Protein AF-A0A917D4S2-F1 (afdb_monomer_lite)

Secondary structure (DSSP, 8-state):
-HHHHHHHHHHHHHHHHHTS-------HHHHHHHHHHHHHHH----EEEEEEEEE-SS---EEEEEE-SS--S---EEEEEEEETTEE---TTSEEEEEEETTEEEEEESS---EEEEEEEEETTS-EEEEEEEEEEEEEEE-SSB--TT---B------EEETTEEEEEEEEE-SS--S---EEEE--HHHHTT-SEEEEEEEEE-SSEEEEEEEEE--HHHHHHHT-SEEEEEEEEEEEETTTEEEEEEEEEEEEGGGG-

Foldseek 3Di:
DVVVVVVVVVVVVVVVVVVPPPPPPCDPVNVVLVVLLVVQQPDAAQEEEEEEQEAEPVAGKDKDKFAGPDDDDDQQFPFKFFAAPRDTQDDRPQWPDQDDDPRITIIMGRHDGQKGQWMWTQGPVRDIGIGGRHIYGYDYDYAHFDEDPPLLPFDDDQPWDFAQQKTKGKGKDFDPADDDDWPKDKDWRPVVVVFWPDWDKDWPDDDGTMTMIMIITGGHLVVCVVSVHFKYKTWMWIWTDDPDRYIHIDIDIDMDGSVSND

pLDDT: mean 77.15, std 15.89, range [39.31, 96.0]

Structure (mmCIF, N/CA/C/O backbone):
data_AF-A0A917D4S2-F1
#
_entry.id   AF-A0A917D4S2-F1
#
loop_
_atom_site.group_PDB
_atom_site.id
_atom_site.type_symbol
_atom_site.label_atom_id
_atom_site.label_alt_id
_atom_site.label_comp_id
_atom_site.label_asym_id
_atom_site.label_entity_id
_atom_site.label_seq_id
_atom_site.pdbx_PDB_ins_code
_atom_site.Cartn_x
_atom_site.Cartn_y
_atom_site.Cartn_z
_atom_site.occupancy
_atom_site.B_iso_or_equiv
_atom_site.auth_seq_id
_atom_site.auth_comp_id
_atom_site.auth_asym_id
_atom_site.auth_atom_id
_atom_site.pdbx_PDB_model_num
ATOM 1 N N . MET A 1 1 ? -32.744 -5.963 75.130 1.00 51.66 1 MET A N 1
ATOM 2 C CA . MET A 1 1 ? -33.214 -5.804 73.731 1.00 51.66 1 MET A CA 1
ATOM 3 C C . MET A 1 1 ? -33.063 -4.384 73.169 1.00 51.66 1 MET A C 1
ATOM 5 O O . MET A 1 1 ? -32.670 -4.270 72.020 1.00 51.66 1 MET A O 1
ATOM 9 N N . LYS A 1 2 ? -33.259 -3.299 73.941 1.00 46.34 2 LYS A N 1
ATOM 10 C CA . LYS A 1 2 ? -33.106 -1.914 73.428 1.00 46.34 2 LYS A CA 1
ATOM 11 C C . LYS A 1 2 ? -31.691 -1.525 72.947 1.00 46.34 2 LYS A C 1
ATOM 13 O O . LYS A 1 2 ? -31.583 -0.755 72.007 1.00 46.34 2 LYS A O 1
ATOM 18 N N . ARG A 1 3 ? -30.619 -2.089 73.528 1.00 44.19 3 ARG A N 1
ATOM 19 C CA . ARG A 1 3 ? -29.222 -1.800 73.121 1.00 44.19 3 ARG A CA 1
ATOM 20 C C . ARG A 1 3 ? -28.774 -2.501 71.829 1.00 44.19 3 ARG A C 1
ATOM 22 O O . ARG A 1 3 ? -27.863 -2.015 71.170 1.00 44.19 3 ARG A O 1
ATOM 29 N N . LEU A 1 4 ? -29.419 -3.610 71.453 1.00 43.06 4 LEU A N 1
ATOM 30 C CA . LEU A 1 4 ? -29.103 -4.334 70.213 1.00 43.06 4 LEU A CA 1
ATOM 31 C C . LEU A 1 4 ? -29.709 -3.622 68.989 1.00 43.06 4 LEU A C 1
ATOM 33 O O . LEU A 1 4 ? -29.072 -3.537 67.943 1.00 43.06 4 LEU A O 1
ATOM 37 N N . LEU A 1 5 ? -30.902 -3.033 69.154 1.00 46.75 5 LEU A N 1
ATOM 38 C CA . LEU A 1 5 ? -31.584 -2.269 68.103 1.00 46.75 5 LEU A CA 1
ATOM 39 C C . LEU A 1 5 ? -30.823 -0.994 67.706 1.00 46.75 5 LEU A C 1
ATOM 41 O O . LEU A 1 5 ? -30.793 -0.624 66.536 1.00 46.75 5 LEU A O 1
ATOM 45 N N . THR A 1 6 ? -30.175 -0.331 68.667 1.00 50.31 6 THR A N 1
ATOM 46 C CA . THR A 1 6 ? -29.406 0.896 68.415 1.00 50.31 6 THR A CA 1
ATOM 47 C C . THR A 1 6 ? -28.105 0.646 67.651 1.00 50.31 6 THR A C 1
ATOM 49 O O . THR A 1 6 ? -27.697 1.498 66.870 1.00 50.31 6 THR A O 1
ATOM 52 N N . ILE A 1 7 ? -27.478 -0.525 67.814 1.00 53.28 7 ILE A N 1
ATOM 53 C CA . ILE A 1 7 ? -26.241 -0.876 67.095 1.00 53.28 7 ILE A CA 1
ATOM 54 C C . ILE A 1 7 ? -26.560 -1.285 65.648 1.00 53.28 7 ILE A C 1
ATOM 56 O O . ILE A 1 7 ? -25.859 -0.872 64.729 1.00 53.28 7 ILE A O 1
ATOM 60 N N . MET A 1 8 ? -27.665 -2.006 65.420 1.00 46.34 8 MET A N 1
ATOM 61 C CA . MET A 1 8 ? -28.104 -2.377 64.066 1.00 46.34 8 MET A CA 1
ATOM 62 C C . MET A 1 8 ? -28.518 -1.167 63.213 1.00 46.34 8 MET A C 1
ATOM 64 O O . MET A 1 8 ? -28.260 -1.151 62.012 1.00 46.34 8 MET A O 1
ATOM 68 N N . SER A 1 9 ? -29.111 -0.136 63.826 1.00 50.25 9 SER A N 1
ATOM 69 C CA . SER A 1 9 ? -29.496 1.093 63.117 1.00 50.25 9 SER A CA 1
ATOM 70 C C . SER A 1 9 ? -28.279 1.931 62.690 1.00 50.25 9 SER A C 1
ATOM 72 O O . SER A 1 9 ? -28.275 2.522 61.612 1.00 50.25 9 SER A O 1
ATOM 74 N N . LEU A 1 10 ? -27.197 1.922 63.481 1.00 47.72 10 LEU A N 1
ATOM 75 C CA . LEU A 1 10 ? -25.982 2.681 63.166 1.00 47.72 10 LEU A CA 1
ATOM 76 C C . LEU A 1 10 ? -25.180 2.061 62.007 1.00 47.72 10 LEU A C 1
ATOM 78 O O . LEU A 1 10 ? -24.627 2.787 61.185 1.00 47.72 10 LEU A O 1
ATOM 82 N N . VAL A 1 11 ? -25.152 0.727 61.902 1.00 53.53 11 VAL A N 1
ATOM 83 C CA . VAL A 1 11 ? -24.448 0.016 60.816 1.00 53.53 11 VAL A CA 1
ATOM 84 C C . VAL A 1 11 ? -25.156 0.206 59.467 1.00 53.53 11 VAL A C 1
ATOM 86 O O . VAL A 1 11 ? -24.492 0.317 58.438 1.00 53.53 11 VAL A O 1
ATOM 89 N N . LEU A 1 12 ? -26.487 0.342 59.455 1.00 47.91 12 LEU A N 1
ATOM 90 C CA . LEU A 1 12 ? -27.254 0.575 58.227 1.00 47.91 12 LEU A CA 1
ATOM 91 C C . LEU A 1 12 ? -27.007 1.978 57.633 1.00 47.91 12 LEU A C 1
ATOM 93 O O . LEU A 1 12 ? -26.972 2.135 56.415 1.00 47.91 12 LEU A O 1
ATOM 97 N N . ILE A 1 13 ? -26.761 2.987 58.477 1.00 51.81 13 ILE A N 1
ATOM 98 C CA . ILE A 1 13 ? -26.482 4.366 58.037 1.00 51.81 13 ILE A CA 1
ATOM 99 C C . ILE A 1 13 ? -25.077 4.482 57.419 1.00 51.81 13 ILE A C 1
ATOM 101 O O . ILE A 1 13 ? -24.892 5.208 56.442 1.00 51.81 13 ILE A O 1
ATOM 105 N N . VAL A 1 14 ? -24.099 3.712 57.912 1.00 51.19 14 VAL A N 1
ATOM 106 C CA . VAL A 1 14 ? -22.743 3.680 57.331 1.00 51.19 14 VAL A CA 1
ATOM 107 C C . VAL A 1 14 ? -22.738 2.998 55.954 1.00 51.19 14 VAL A C 1
ATOM 109 O O . VAL A 1 14 ? -22.037 3.455 55.054 1.00 51.19 14 VAL A O 1
ATOM 112 N N . PHE A 1 15 ? -23.575 1.980 55.726 1.00 46.75 15 PHE A N 1
ATOM 113 C CA . PHE A 1 15 ? -23.678 1.332 54.409 1.00 46.75 15 PHE A CA 1
ATOM 114 C C . PHE A 1 15 ? -24.366 2.198 53.341 1.00 46.75 15 PHE A C 1
ATOM 116 O O . PHE A 1 15 ? -23.991 2.136 52.168 1.00 46.75 15 PHE A O 1
ATOM 123 N N . ILE A 1 16 ? -25.317 3.056 53.725 1.00 49.84 16 ILE A N 1
ATOM 124 C CA . ILE A 1 16 ? -25.961 3.989 52.784 1.00 49.84 16 ILE A CA 1
ATOM 125 C C . ILE A 1 16 ? -24.999 5.134 52.412 1.00 49.84 16 ILE A C 1
ATOM 127 O O . ILE A 1 16 ? -24.986 5.567 51.262 1.00 49.84 16 ILE A O 1
ATOM 131 N N . ALA A 1 17 ? -24.124 5.563 53.330 1.00 45.03 17 ALA A N 1
ATOM 132 C CA . ALA A 1 17 ? -23.137 6.613 53.060 1.00 45.03 17 ALA A CA 1
ATOM 133 C C . ALA A 1 17 ? -21.980 6.165 52.139 1.00 45.03 17 ALA A C 1
ATOM 135 O O . ALA A 1 17 ? -21.452 6.983 51.391 1.00 45.03 17 ALA A O 1
ATOM 136 N N . VAL A 1 18 ? -21.614 4.877 52.136 1.00 46.78 18 VAL A N 1
ATOM 137 C CA . VAL A 1 18 ? -20.573 4.328 51.235 1.00 46.78 18 VAL A CA 1
ATOM 138 C C . VAL A 1 18 ? -21.150 3.902 49.873 1.00 46.78 18 VAL A C 1
ATOM 140 O O . VAL A 1 18 ? -20.417 3.773 48.896 1.00 46.78 18 VAL A O 1
ATOM 143 N N . SER A 1 19 ? -22.477 3.769 49.772 1.00 39.69 19 SER A N 1
ATOM 144 C CA . SER A 1 19 ? -23.183 3.475 48.515 1.00 39.69 19 SER A CA 1
ATOM 145 C C . SER A 1 19 ? -23.525 4.723 47.697 1.00 39.69 19 SER A C 1
ATOM 147 O O . SER A 1 19 ? -24.133 4.601 46.634 1.00 39.69 19 SER A O 1
ATOM 149 N N . CYS A 1 20 ? -23.081 5.915 48.119 1.00 39.31 20 CYS A N 1
ATOM 150 C CA . CYS A 1 20 ? -22.935 7.056 47.215 1.00 39.31 20 CYS A CA 1
ATOM 151 C C . CYS A 1 20 ? -21.705 6.795 46.333 1.00 39.31 20 CYS A C 1
ATOM 153 O O . CYS A 1 2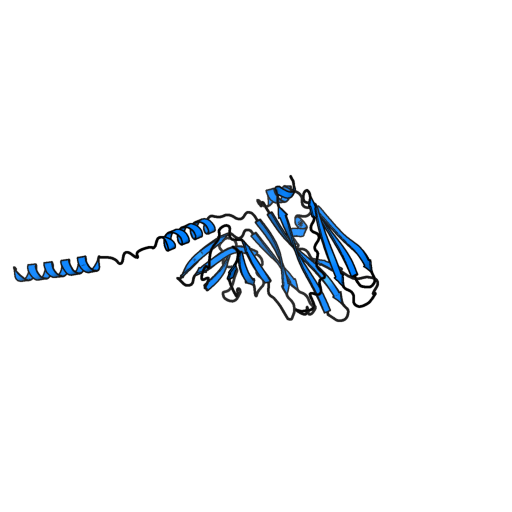0 ? -20.636 7.391 46.463 1.00 39.31 20 CYS A O 1
ATOM 155 N N . THR A 1 21 ? -21.875 5.779 45.491 1.00 47.22 21 THR A N 1
ATOM 156 C CA . THR A 1 21 ? -21.026 5.381 44.387 1.00 47.22 21 THR A CA 1
ATOM 157 C C . THR A 1 21 ? -20.483 6.617 43.708 1.00 47.22 21 THR A C 1
ATOM 159 O O . THR A 1 21 ? -21.249 7.501 43.327 1.00 47.22 21 THR A O 1
ATOM 162 N N . SER A 1 22 ? -19.165 6.643 43.543 1.00 42.03 22 SER A N 1
ATOM 163 C CA . SER A 1 22 ? -18.441 7.571 42.691 1.00 42.03 22 SER A CA 1
ATOM 164 C C . SER A 1 22 ? -19.062 7.574 41.295 1.00 42.03 22 SER A C 1
ATOM 166 O O . SER A 1 22 ? -18.660 6.827 40.404 1.00 42.03 22 SER A O 1
ATOM 168 N N . GLN A 1 23 ? -20.075 8.411 41.105 1.00 42.38 23 GLN A N 1
ATOM 169 C CA . GLN A 1 23 ? -20.622 8.729 39.808 1.00 42.38 23 GLN A CA 1
ATOM 170 C C . GLN A 1 23 ? -19.527 9.559 39.148 1.00 42.38 23 GLN A C 1
ATOM 172 O O . GLN A 1 23 ? -19.391 10.755 39.397 1.00 42.38 23 GLN A O 1
ATOM 177 N N . LYS A 1 24 ? -18.636 8.882 38.411 1.00 46.84 24 LYS A N 1
ATOM 178 C CA . LYS A 1 24 ? -17.658 9.534 37.540 1.00 46.84 24 LYS A CA 1
ATOM 179 C C . LYS A 1 24 ? -18.457 10.545 36.724 1.00 46.84 24 LYS A C 1
ATOM 181 O O . LYS A 1 24 ? -19.281 10.141 35.908 1.00 46.84 24 LYS A O 1
ATOM 186 N N . ASN A 1 25 ? -18.260 11.834 36.986 1.00 43.53 25 ASN A N 1
ATOM 187 C CA . ASN A 1 25 ? -18.810 12.899 36.162 1.00 43.53 25 ASN A CA 1
ATOM 188 C C . ASN A 1 25 ? -18.163 12.753 34.786 1.00 43.53 25 ASN A C 1
ATOM 190 O O . ASN A 1 25 ? -17.060 13.241 34.562 1.00 43.53 25 ASN A O 1
ATOM 194 N N . ILE A 1 26 ? -18.816 12.001 33.899 1.00 54.31 26 ILE A N 1
ATOM 195 C CA . ILE A 1 26 ? -18.414 11.885 32.504 1.00 54.31 26 ILE A CA 1
ATOM 196 C C . ILE A 1 26 ? -18.596 13.283 31.930 1.00 54.31 26 ILE A C 1
ATOM 198 O O . ILE A 1 26 ? -19.719 13.786 31.837 1.00 54.31 26 ILE A O 1
ATOM 202 N N . THR A 1 27 ? -17.492 13.950 31.619 1.00 61.81 27 THR A N 1
ATOM 203 C CA . THR A 1 27 ? -17.567 15.306 31.095 1.00 61.81 27 THR A CA 1
ATOM 204 C C . THR A 1 27 ? -18.130 15.267 29.675 1.00 61.81 27 THR A C 1
ATOM 206 O O . THR A 1 27 ? -18.005 14.276 28.954 1.00 61.81 27 THR A O 1
ATOM 209 N N . LYS A 1 28 ? -18.739 16.368 29.223 1.00 65.12 28 LYS A N 1
ATOM 210 C CA . LYS A 1 28 ? -19.243 16.499 27.843 1.00 65.12 28 LYS A CA 1
ATOM 211 C C . LYS A 1 28 ? -18.153 16.210 26.793 1.00 65.12 28 LYS A C 1
ATOM 213 O O . LYS A 1 28 ? -18.466 15.741 25.705 1.00 65.12 28 LYS A O 1
ATOM 218 N N . LYS A 1 29 ? -16.882 16.462 27.128 1.00 61.03 29 LYS A N 1
ATOM 219 C CA . LYS A 1 29 ? -15.719 16.146 26.288 1.00 61.03 29 LYS A CA 1
ATOM 220 C C . LYS A 1 29 ? -15.522 14.632 26.141 1.00 61.03 29 LYS A C 1
ATOM 222 O O . LYS A 1 29 ? -15.412 14.161 25.013 1.00 61.03 29 LYS A O 1
ATOM 227 N N . ASP A 1 30 ? -15.590 13.887 27.244 1.00 62.72 30 ASP A N 1
ATOM 228 C CA . ASP A 1 30 ? -15.454 12.423 27.243 1.00 62.72 30 ASP A CA 1
ATOM 229 C C . ASP A 1 30 ? -16.569 11.749 26.419 1.00 62.72 30 ASP A C 1
ATOM 231 O O . ASP A 1 30 ? -16.320 10.799 25.681 1.00 62.72 30 ASP A O 1
ATOM 235 N N . GLN A 1 31 ? -17.799 12.279 26.476 1.00 65.31 31 GLN A N 1
ATOM 236 C CA . GLN A 1 31 ? -18.930 11.768 25.684 1.00 65.31 31 GLN A CA 1
ATOM 237 C C . GLN A 1 31 ? -18.750 11.974 24.171 1.00 65.31 31 GLN A C 1
ATOM 239 O O . GLN A 1 31 ? -19.136 11.114 23.372 1.00 65.31 31 GLN A O 1
ATOM 244 N N . VAL A 1 32 ? -18.187 13.115 23.762 1.00 67.81 32 VAL A N 1
ATOM 245 C CA . VAL A 1 32 ? -17.918 13.419 22.347 1.00 67.81 32 VAL A CA 1
ATOM 246 C C . VAL A 1 32 ? -16.804 12.522 21.812 1.00 67.81 32 VAL A C 1
ATOM 248 O O . VAL A 1 32 ? -16.953 11.962 20.727 1.00 67.81 32 VAL A O 1
ATOM 251 N N . GLU A 1 33 ? -15.735 12.330 22.585 1.00 72.69 33 GLU A N 1
ATOM 252 C CA . GLU A 1 33 ? -14.625 11.442 22.232 1.00 72.69 33 GLU A CA 1
ATOM 253 C C . GLU A 1 33 ? -15.100 9.991 22.072 1.00 72.69 33 GLU A C 1
ATOM 255 O O . GLU A 1 33 ? -14.903 9.396 21.012 1.00 72.69 33 GLU A O 1
ATOM 260 N N . ASP A 1 34 ? -15.852 9.458 23.041 1.00 76.69 34 ASP A N 1
ATOM 261 C CA . ASP A 1 34 ? -16.416 8.103 22.958 1.00 76.69 34 ASP A CA 1
ATOM 262 C C . ASP A 1 34 ? -17.365 7.936 21.753 1.00 76.69 34 ASP A C 1
ATOM 264 O O . ASP A 1 34 ? -17.432 6.866 21.144 1.00 76.69 34 ASP A O 1
ATOM 268 N N . THR A 1 35 ? -18.088 8.992 21.364 1.00 81.31 35 THR A N 1
ATOM 269 C CA . THR A 1 35 ? -18.952 8.969 20.173 1.00 81.31 35 THR A CA 1
ATOM 270 C C . THR A 1 35 ? -18.137 8.916 18.880 1.00 81.31 35 THR A C 1
ATOM 272 O O . THR A 1 35 ? -18.494 8.174 17.965 1.00 81.31 35 THR A O 1
ATOM 275 N N . ILE A 1 36 ? -17.041 9.674 18.786 1.00 80.38 36 ILE A N 1
ATOM 276 C CA . ILE A 1 36 ? -16.147 9.658 17.619 1.00 80.38 36 ILE A C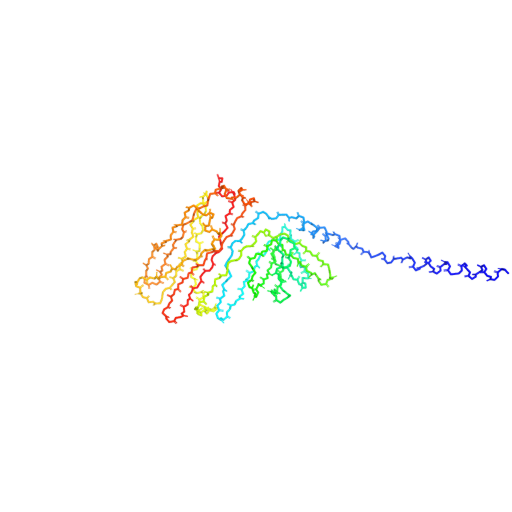A 1
ATOM 277 C C . ILE A 1 36 ? -15.463 8.295 17.495 1.00 80.38 36 ILE A C 1
ATOM 279 O O . ILE A 1 36 ? -15.463 7.719 16.409 1.00 80.38 36 ILE A O 1
ATOM 283 N N . LEU A 1 37 ? -14.963 7.731 18.597 1.00 81.88 37 LEU A N 1
ATOM 284 C CA . LEU A 1 37 ? -14.329 6.410 18.596 1.00 81.88 37 LEU A CA 1
ATOM 285 C C . LEU A 1 37 ? -15.292 5.313 18.121 1.00 81.88 37 LEU A C 1
ATOM 287 O O . LEU A 1 37 ? -14.922 4.495 17.281 1.00 81.88 37 LEU A O 1
ATOM 291 N N . LYS A 1 38 ? -16.556 5.342 18.562 1.00 83.62 38 LYS A N 1
ATOM 292 C CA . LYS A 1 38 ? -17.598 4.425 18.061 1.00 83.62 38 LYS A CA 1
ATOM 293 C C . LYS A 1 38 ? -17.876 4.600 16.566 1.00 83.62 38 LYS A C 1
ATOM 295 O O . LYS A 1 38 ? -18.104 3.619 15.857 1.00 83.62 38 LYS A O 1
ATOM 300 N N . LYS A 1 39 ? -17.859 5.838 16.063 1.00 85.31 39 LYS A N 1
ATOM 301 C CA . LYS A 1 39 ? -18.017 6.107 14.625 1.00 85.31 39 LYS A CA 1
ATOM 302 C C . LYS A 1 39 ? -16.842 5.565 13.811 1.00 85.31 39 LYS A C 1
ATOM 304 O O . LYS A 1 39 ? -17.066 4.994 12.755 1.00 85.31 39 LYS A O 1
ATOM 309 N N . ILE A 1 40 ? -15.614 5.689 14.312 1.00 84.31 40 ILE A N 1
ATOM 310 C CA . ILE A 1 40 ? -14.427 5.108 13.666 1.00 84.31 40 ILE A CA 1
ATOM 311 C C . ILE A 1 40 ? -14.533 3.580 13.624 1.00 84.31 40 ILE A C 1
ATOM 313 O O . ILE A 1 40 ? -14.331 2.989 12.570 1.00 84.31 40 ILE A O 1
ATOM 317 N N . GLN A 1 41 ? -14.914 2.949 14.738 1.00 85.06 41 GLN A N 1
ATOM 318 C CA . GLN A 1 41 ? -15.063 1.490 14.835 1.00 85.06 41 GLN A CA 1
ATOM 319 C C . GLN A 1 41 ? -16.132 0.917 13.894 1.00 85.06 41 GLN A C 1
ATOM 321 O O . GLN A 1 41 ? -15.994 -0.201 13.403 1.00 85.06 41 GLN A O 1
ATOM 326 N N . SER A 1 42 ? -17.209 1.670 13.656 1.00 84.62 42 SER A N 1
ATOM 327 C CA . SER A 1 42 ? -18.306 1.264 12.766 1.00 84.62 42 SER A CA 1
ATOM 328 C C . SER A 1 42 ? -18.069 1.621 11.299 1.00 84.62 42 SER A C 1
ATOM 330 O O . SER A 1 42 ? -18.787 1.128 10.428 1.00 84.62 42 SER A O 1
ATOM 332 N N . TYR A 1 43 ? -17.070 2.454 11.001 1.00 86.38 43 TYR A N 1
ATOM 333 C CA . TYR A 1 43 ? -16.741 2.800 9.629 1.00 86.38 43 TYR A CA 1
ATOM 334 C C . TYR A 1 43 ? -16.099 1.606 8.922 1.00 86.38 43 TYR A C 1
ATOM 336 O O . TYR A 1 43 ? -15.178 0.972 9.439 1.00 86.38 43 TYR A O 1
ATOM 344 N N . THR A 1 44 ? -16.604 1.299 7.730 1.00 83.25 44 THR A N 1
ATOM 345 C CA . THR A 1 44 ? -16.085 0.225 6.883 1.00 83.25 44 THR A CA 1
ATOM 346 C C . THR A 1 44 ? -15.368 0.846 5.694 1.00 83.25 44 THR A C 1
ATOM 348 O O . THR A 1 44 ? -15.959 1.628 4.950 1.00 83.25 44 THR A O 1
ATOM 351 N N . LEU A 1 45 ? -14.093 0.497 5.533 1.00 86.12 45 LEU A N 1
ATOM 352 C CA . LEU A 1 45 ? -13.272 0.882 4.391 1.00 86.12 45 LEU A CA 1
ATOM 353 C C . LEU A 1 45 ? -13.272 -0.245 3.362 1.00 86.12 45 LEU A C 1
ATOM 355 O O . LEU A 1 45 ? -12.747 -1.326 3.614 1.00 86.12 45 LEU A O 1
ATOM 359 N N . ASN A 1 46 ? -13.847 0.037 2.195 1.00 91.25 46 ASN A N 1
ATOM 360 C CA . ASN A 1 46 ? -13.877 -0.876 1.054 1.00 91.25 46 ASN A CA 1
ATOM 361 C C . ASN A 1 46 ? -12.713 -0.546 0.117 1.00 91.25 46 ASN A C 1
ATOM 363 O O . ASN A 1 46 ? -12.916 -0.057 -0.995 1.00 91.25 46 ASN A O 1
ATOM 367 N N . GLU A 1 47 ? -11.494 -0.752 0.603 1.00 93.06 47 GLU A N 1
ATOM 368 C CA . GLU A 1 47 ? -10.255 -0.418 -0.101 1.00 93.06 47 GLU A CA 1
ATOM 369 C C . GLU A 1 47 ? -9.313 -1.623 -0.093 1.00 93.06 47 GLU A C 1
ATOM 371 O O . GLU A 1 47 ? -9.346 -2.436 0.837 1.00 93.06 47 GLU A O 1
ATOM 376 N N . SER A 1 48 ? -8.458 -1.749 -1.108 1.00 94.81 48 SER A N 1
ATOM 377 C CA . SER A 1 48 ? -7.338 -2.698 -1.076 1.00 94.81 48 SER A CA 1
ATOM 378 C C . SER A 1 48 ? -6.019 -2.023 -1.422 1.00 94.81 48 SER A C 1
ATOM 380 O O . SER A 1 48 ? -5.930 -1.257 -2.378 1.00 94.81 48 SER A O 1
ATOM 382 N N . ASN A 1 49 ? -4.991 -2.335 -0.642 1.00 95.06 49 ASN A N 1
ATOM 383 C CA . ASN A 1 49 ? -3.667 -1.741 -0.705 1.00 95.06 49 ASN A CA 1
ATOM 384 C C . ASN A 1 49 ? -2.632 -2.842 -0.960 1.00 95.06 49 ASN A C 1
ATOM 386 O O . ASN A 1 49 ? -2.389 -3.664 -0.081 1.00 95.06 49 ASN A O 1
ATOM 390 N N . TYR A 1 50 ? -2.020 -2.843 -2.142 1.00 95.38 50 TYR A N 1
ATOM 391 C CA . TYR A 1 50 ? -0.986 -3.794 -2.555 1.00 95.38 50 TYR A CA 1
ATOM 392 C C . TYR A 1 50 ? 0.386 -3.134 -2.436 1.00 95.38 50 TYR A C 1
ATOM 394 O O . TYR A 1 50 ? 0.771 -2.321 -3.277 1.00 95.38 50 TYR A O 1
ATOM 402 N N . LEU A 1 51 ? 1.115 -3.435 -1.369 1.00 93.75 51 LEU A N 1
ATOM 403 C CA . LEU A 1 51 ? 2.352 -2.740 -1.018 1.00 93.75 51 LEU A CA 1
ATOM 404 C C . LEU A 1 51 ? 3.568 -3.659 -1.140 1.00 93.75 51 LEU A C 1
ATOM 406 O O . LEU A 1 51 ? 3.467 -4.881 -1.049 1.00 93.75 51 LEU A O 1
ATOM 410 N N . LEU A 1 52 ? 4.741 -3.053 -1.280 1.00 91.50 52 LEU A N 1
ATOM 411 C CA . LEU A 1 52 ? 6.027 -3.734 -1.275 1.00 91.50 52 LEU A CA 1
ATOM 412 C C . LEU A 1 52 ? 6.738 -3.477 0.059 1.00 91.50 52 LEU A C 1
ATOM 414 O O . LEU A 1 52 ? 6.924 -2.328 0.482 1.00 91.50 52 LEU A O 1
ATOM 418 N N . PHE A 1 53 ? 7.145 -4.559 0.722 1.00 90.94 53 PHE A N 1
ATOM 419 C CA . PHE A 1 53 ? 8.038 -4.540 1.876 1.00 90.94 53 PHE A CA 1
ATOM 420 C C . PHE A 1 53 ? 9.455 -4.841 1.387 1.00 90.94 53 PHE A C 1
ATOM 422 O O . PHE A 1 53 ? 9.799 -5.996 1.132 1.00 90.94 53 PHE A O 1
ATOM 429 N N . VAL A 1 54 ? 10.259 -3.792 1.211 1.00 86.56 54 VAL A N 1
ATOM 430 C CA . VAL A 1 54 ? 11.643 -3.921 0.746 1.00 86.56 54 VAL A CA 1
ATOM 431 C C . VAL A 1 54 ? 12.541 -4.244 1.931 1.00 86.56 54 VAL A C 1
ATOM 433 O O . VAL A 1 54 ? 12.684 -3.444 2.854 1.00 86.56 54 VAL A O 1
ATOM 436 N N . GLU A 1 55 ? 13.146 -5.422 1.889 1.00 84.56 55 GLU A N 1
ATOM 437 C CA . GLU A 1 55 ? 14.152 -5.871 2.839 1.00 84.56 55 GLU A CA 1
ATOM 438 C C . GLU A 1 55 ? 15.529 -5.786 2.181 1.00 84.56 55 GLU A C 1
ATOM 440 O O . GLU A 1 55 ? 15.738 -6.279 1.075 1.00 84.56 55 GLU A O 1
ATOM 445 N N . SER A 1 56 ? 16.466 -5.129 2.855 1.00 76.50 56 SER A N 1
ATOM 446 C CA . SER A 1 56 ? 17.853 -4.966 2.421 1.00 76.50 56 SER A CA 1
ATOM 447 C C . SER A 1 56 ? 18.799 -5.263 3.586 1.00 76.50 56 SER A C 1
ATOM 449 O O . SER A 1 56 ? 18.361 -5.222 4.740 1.00 76.50 56 SER A O 1
ATOM 451 N N . PRO A 1 57 ? 20.102 -5.489 3.337 1.00 70.06 57 PRO A N 1
ATOM 452 C CA . PRO A 1 57 ? 21.058 -5.801 4.401 1.00 70.06 57 PRO A CA 1
ATOM 453 C C . PRO A 1 57 ? 21.135 -4.747 5.516 1.00 70.06 57 PRO A C 1
ATOM 455 O O . PRO A 1 57 ? 21.544 -5.059 6.632 1.00 70.06 57 PRO A O 1
ATOM 458 N N . THR A 1 58 ? 20.765 -3.496 5.226 1.00 65.06 58 THR A N 1
ATOM 459 C CA . THR A 1 58 ? 20.873 -2.364 6.157 1.00 65.06 58 THR A CA 1
ATOM 460 C C . THR A 1 58 ? 19.529 -1.817 6.633 1.00 65.06 58 THR A C 1
ATOM 462 O O . THR A 1 58 ? 19.497 -1.102 7.633 1.00 65.06 58 THR A O 1
ATOM 465 N N . THR A 1 59 ? 18.420 -2.125 5.953 1.00 68.25 59 THR A N 1
ATOM 466 C CA . THR A 1 59 ? 17.083 -1.624 6.309 1.00 68.25 59 THR A CA 1
ATOM 467 C C . THR A 1 59 ? 15.988 -2.634 5.967 1.00 68.25 59 THR A C 1
ATOM 469 O O . THR A 1 59 ? 15.949 -3.170 4.862 1.00 68.25 59 THR A O 1
ATOM 472 N N . ALA A 1 60 ? 15.077 -2.860 6.916 1.00 77.50 60 ALA A N 1
ATOM 473 C CA . ALA A 1 60 ? 13.907 -3.725 6.770 1.00 77.50 60 ALA A CA 1
ATOM 474 C C . ALA A 1 60 ? 12.718 -3.098 7.511 1.00 77.50 60 ALA A C 1
ATOM 476 O O . ALA A 1 60 ? 12.268 -3.593 8.542 1.00 77.50 60 ALA A O 1
ATOM 477 N N . ASN A 1 61 ? 12.264 -1.937 7.041 1.00 84.31 61 ASN A N 1
ATOM 478 C CA . ASN A 1 61 ? 11.114 -1.269 7.632 1.00 84.31 61 ASN A CA 1
ATOM 479 C C . ASN A 1 61 ? 10.151 -0.738 6.570 1.00 84.31 61 ASN A C 1
ATOM 481 O O . ASN A 1 61 ? 10.533 -0.449 5.436 1.00 84.31 61 ASN A O 1
ATOM 485 N N . LYS A 1 62 ? 8.878 -0.614 6.948 1.00 86.81 62 LYS A N 1
ATOM 486 C CA . LYS A 1 62 ? 7.822 -0.096 6.083 1.00 86.81 62 LYS A CA 1
ATOM 487 C C . LYS A 1 62 ? 6.958 0.900 6.833 1.00 86.81 62 LYS A C 1
ATOM 489 O O . LYS A 1 62 ? 6.274 0.548 7.789 1.00 86.81 62 LYS A O 1
ATOM 494 N N . LYS A 1 63 ? 6.938 2.145 6.365 1.00 88.50 63 LYS A N 1
ATOM 495 C CA . LYS A 1 63 ? 5.988 3.149 6.852 1.00 88.50 63 LYS A CA 1
ATOM 496 C C . LYS A 1 63 ? 4.598 2.846 6.297 1.00 88.50 63 LYS A C 1
ATOM 498 O O . LYS A 1 63 ? 4.441 2.671 5.091 1.00 88.50 63 LYS A O 1
ATOM 503 N N . ILE A 1 64 ? 3.607 2.827 7.176 1.00 89.88 64 ILE A N 1
ATOM 504 C CA . ILE A 1 64 ? 2.190 2.684 6.858 1.00 89.88 64 ILE A CA 1
ATOM 505 C C . ILE A 1 64 ? 1.472 3.958 7.289 1.00 89.88 64 ILE A C 1
ATOM 507 O O . ILE A 1 64 ? 1.766 4.544 8.332 1.00 89.88 64 ILE A O 1
ATOM 511 N N . THR A 1 65 ? 0.531 4.395 6.457 1.00 89.12 65 THR A N 1
ATOM 512 C CA . THR A 1 65 ? -0.371 5.510 6.748 1.00 89.12 65 THR A CA 1
ATOM 513 C C . THR A 1 65 ? -1.801 5.004 6.642 1.00 89.12 65 THR A C 1
ATOM 515 O O . THR A 1 65 ? -2.190 4.502 5.589 1.00 89.12 65 THR A O 1
ATOM 518 N N . LEU A 1 66 ? -2.571 5.141 7.719 1.00 88.06 66 LEU A N 1
ATOM 519 C CA . LEU A 1 66 ? -4.001 4.848 7.750 1.00 88.06 66 LEU A CA 1
ATOM 520 C C . LEU A 1 66 ? -4.782 6.156 7.784 1.00 88.06 66 LEU A C 1
ATOM 522 O O . LEU A 1 66 ? -4.510 7.020 8.618 1.00 88.06 66 LEU A O 1
ATOM 526 N N . PHE A 1 67 ? -5.774 6.291 6.913 1.00 82.25 67 PHE A N 1
ATOM 527 C CA . PHE A 1 67 ? -6.676 7.438 6.918 1.00 82.25 67 PHE A CA 1
ATOM 528 C C . PHE A 1 67 ? -7.828 7.183 7.885 1.00 82.25 67 PHE A C 1
ATOM 530 O O . PHE A 1 67 ? -8.513 6.165 7.808 1.00 82.25 67 PHE A O 1
ATOM 537 N N . LEU A 1 68 ? -8.048 8.118 8.804 1.00 82.19 68 LEU A N 1
ATOM 538 C CA . LEU A 1 68 ? -9.168 8.078 9.730 1.00 82.19 68 LEU A CA 1
ATOM 539 C C . LEU A 1 68 ? -10.357 8.836 9.118 1.00 82.19 68 LEU A C 1
ATOM 541 O O . LEU A 1 68 ? -10.187 9.961 8.644 1.00 82.19 68 LEU A O 1
ATOM 545 N N . PRO A 1 69 ? -11.577 8.270 9.157 1.00 76.62 69 PRO A N 1
ATOM 546 C CA . PRO A 1 69 ? -12.764 8.874 8.537 1.00 76.62 69 PRO A CA 1
ATOM 547 C C . PRO A 1 69 ? -13.255 10.143 9.245 1.00 76.62 69 PRO A C 1
ATOM 549 O O . PRO A 1 69 ? -14.065 10.894 8.705 1.00 76.62 69 PRO A O 1
ATOM 552 N N . TYR A 1 70 ? -12.784 10.381 10.468 1.00 77.56 70 TYR A N 1
ATOM 553 C CA . TYR A 1 70 ? -13.149 11.525 11.286 1.00 77.56 70 TYR A CA 1
ATOM 554 C C . TYR A 1 70 ? -11.898 12.150 11.876 1.00 77.56 70 TYR A C 1
ATOM 556 O O . TYR A 1 70 ? -10.908 11.462 12.131 1.00 77.56 70 TYR A O 1
ATOM 564 N N . SER A 1 71 ? -11.967 13.458 12.119 1.00 72.56 71 SER A N 1
ATOM 565 C CA . SER A 1 71 ? -10.862 14.145 12.762 1.00 72.56 71 SER A CA 1
ATOM 566 C C . SER A 1 71 ? -10.742 13.731 14.213 1.00 72.56 71 SER A C 1
ATOM 568 O O . SER A 1 71 ? -11.709 13.791 14.976 1.00 72.56 71 SER A O 1
ATOM 570 N N . VAL A 1 72 ? -9.542 13.291 14.571 1.00 71.94 72 VAL A N 1
ATOM 571 C CA . VAL A 1 72 ? -9.203 12.910 15.929 1.00 71.94 72 VAL A CA 1
ATOM 572 C C . VAL A 1 72 ? -7.992 13.713 16.338 1.00 71.94 72 VAL A C 1
ATOM 574 O O . VAL A 1 72 ? -6.892 13.514 15.829 1.00 71.94 72 VAL A O 1
ATOM 577 N N . ASN A 1 73 ? -8.210 14.632 17.270 1.00 64.12 73 ASN A N 1
ATOM 578 C CA . ASN A 1 73 ? -7.125 15.380 17.871 1.00 64.12 73 ASN A CA 1
ATOM 579 C C . ASN A 1 73 ? -6.512 14.511 18.966 1.00 64.12 73 ASN A C 1
ATOM 581 O O . ASN A 1 73 ? -7.120 14.345 20.018 1.00 64.12 73 ASN A O 1
ATOM 585 N N . ASN A 1 74 ? -5.319 13.983 18.690 1.00 66.50 74 ASN A N 1
ATOM 586 C CA . ASN A 1 74 ? -4.439 13.319 19.648 1.00 66.50 74 ASN A CA 1
ATOM 587 C C . ASN A 1 74 ? -5.093 12.149 20.419 1.00 66.50 74 ASN A C 1
ATOM 589 O O . ASN A 1 74 ? -5.555 12.310 21.547 1.00 66.50 74 ASN A O 1
ATOM 593 N N . MET A 1 75 ? -5.092 10.945 19.835 1.00 73.69 75 MET A N 1
ATOM 594 C CA . MET A 1 75 ? -5.233 9.724 20.637 1.00 73.69 75 MET A CA 1
ATOM 595 C C . MET A 1 75 ? -3.872 9.431 21.261 1.00 73.69 75 MET A C 1
ATOM 597 O O . MET A 1 75 ? -2.904 9.217 20.535 1.00 73.69 75 MET A O 1
ATOM 601 N N . ASN A 1 76 ? -3.794 9.403 22.590 1.00 80.06 76 ASN A N 1
ATOM 602 C CA . ASN A 1 76 ? -2.596 8.962 23.303 1.00 80.06 76 ASN A CA 1
ATOM 603 C C . ASN A 1 76 ? -2.440 7.439 23.132 1.00 80.06 76 ASN A C 1
ATOM 605 O O . ASN A 1 76 ? -2.859 6.658 23.990 1.00 80.06 76 ASN A O 1
ATOM 609 N N . ILE A 1 77 ? -1.958 7.022 21.960 1.00 83.06 77 ILE A N 1
ATOM 610 C CA . ILE A 1 77 ? -1.807 5.620 21.571 1.00 83.06 77 ILE A CA 1
ATOM 611 C C . ILE A 1 77 ? -0.543 5.080 22.228 1.00 83.06 77 ILE A C 1
ATOM 613 O O . ILE A 1 77 ? 0.563 5.528 21.936 1.00 83.06 77 ILE A O 1
ATOM 617 N N . LYS A 1 78 ? -0.722 4.074 23.076 1.00 83.81 78 LYS A N 1
ATOM 618 C CA . LYS A 1 78 ? 0.364 3.348 23.726 1.00 83.81 78 LYS A CA 1
ATOM 619 C C . LYS A 1 78 ? 0.921 2.245 22.833 1.00 83.81 78 LYS A C 1
ATOM 621 O O . LYS A 1 78 ? 2.126 2.028 22.786 1.00 83.81 78 LYS A O 1
ATOM 626 N N . GLU A 1 79 ? 0.030 1.521 22.164 1.00 86.88 79 GLU A N 1
ATOM 627 C CA . GLU A 1 79 ? 0.358 0.333 21.379 1.00 86.88 79 GLU A CA 1
ATOM 628 C C . GLU A 1 79 ? -0.614 0.195 20.207 1.00 86.88 79 GLU A C 1
ATOM 630 O O . GLU A 1 79 ? -1.771 0.617 20.283 1.00 86.88 79 GLU A O 1
ATOM 635 N N . ILE A 1 80 ? -0.141 -0.419 19.129 1.00 88.81 80 ILE A N 1
ATOM 636 C CA . ILE A 1 80 ? -0.943 -0.807 17.975 1.00 88.81 80 ILE A CA 1
ATOM 637 C C . ILE A 1 80 ? -0.656 -2.271 17.657 1.00 88.81 80 ILE A C 1
ATOM 639 O O . ILE A 1 80 ? 0.497 -2.688 17.566 1.00 88.81 80 ILE A O 1
ATOM 643 N N . SER A 1 81 ? -1.721 -3.041 17.471 1.00 91.56 81 SER A N 1
ATOM 644 C CA . SER A 1 81 ? -1.670 -4.410 16.972 1.00 91.56 81 SER A CA 1
ATOM 645 C C . SER A 1 81 ? -2.427 -4.485 15.653 1.00 91.56 81 SER A C 1
ATOM 647 O O . SER A 1 81 ? -3.520 -3.932 15.536 1.00 91.56 81 SER A O 1
ATOM 649 N N . LEU A 1 82 ? -1.866 -5.157 14.654 1.00 94.12 82 LEU A N 1
ATOM 650 C CA . LEU A 1 82 ? -2.556 -5.401 13.391 1.00 94.12 82 LEU A CA 1
ATOM 651 C C . LEU A 1 82 ? -3.223 -6.764 13.426 1.00 94.12 82 LEU A C 1
ATOM 653 O O . LEU A 1 82 ? -2.728 -7.706 14.051 1.00 94.12 82 LEU A O 1
ATOM 657 N N . ILE A 1 83 ? -4.371 -6.832 12.765 1.00 94.88 83 ILE A N 1
ATOM 658 C CA . ILE A 1 83 ? -5.268 -7.976 12.797 1.00 94.88 83 ILE A CA 1
ATOM 659 C C . ILE A 1 83 ? -5.665 -8.333 11.360 1.00 94.88 83 ILE A C 1
ATOM 661 O O . ILE A 1 83 ? -6.028 -7.447 10.581 1.00 94.88 83 ILE A O 1
ATOM 665 N N . GLN A 1 84 ? -5.643 -9.625 11.034 1.00 95.94 84 GLN A N 1
ATOM 666 C CA . GLN A 1 84 ? -6.240 -10.199 9.826 1.00 95.94 84 GLN A CA 1
ATOM 667 C C . GLN A 1 84 ? -7.381 -11.117 10.263 1.00 95.94 84 GLN A C 1
ATOM 669 O O . GLN A 1 84 ? -7.158 -12.034 11.041 1.00 95.94 84 GLN A O 1
ATOM 674 N N . ASP A 1 85 ? -8.610 -10.858 9.817 1.00 92.44 85 ASP A N 1
ATOM 675 C CA . ASP A 1 85 ? -9.770 -11.743 10.050 1.00 92.44 85 ASP A CA 1
ATOM 676 C C . ASP A 1 85 ? -9.998 -12.146 11.521 1.00 92.44 85 ASP A C 1
ATOM 678 O O . ASP A 1 85 ? -10.531 -13.209 11.828 1.00 92.44 85 ASP A O 1
ATOM 682 N N . ASN A 1 86 ? -9.681 -11.218 12.433 1.00 90.31 86 ASN A N 1
ATOM 683 C CA . ASN A 1 86 ? -9.748 -11.338 13.900 1.00 90.31 86 ASN A CA 1
ATOM 684 C C . ASN A 1 86 ? -8.552 -12.031 14.571 1.00 90.31 86 ASN A C 1
ATOM 686 O O . ASN A 1 86 ? -8.551 -12.171 15.794 1.00 90.31 86 ASN A O 1
ATOM 690 N N . GLU A 1 87 ? -7.511 -12.371 13.818 1.00 94.31 87 GLU A N 1
ATOM 691 C CA . GLU A 1 87 ? -6.261 -12.897 14.355 1.00 94.31 87 GLU A CA 1
ATOM 692 C C . GLU A 1 87 ? -5.166 -11.830 14.449 1.00 94.31 87 GLU A C 1
ATOM 694 O O . GLU A 1 87 ? -4.900 -11.074 13.516 1.00 94.31 87 GLU A O 1
ATOM 699 N N . GLN A 1 88 ? -4.514 -11.825 15.611 1.00 93.06 88 GLN A N 1
ATOM 700 C CA . GLN A 1 88 ? -3.191 -11.274 15.891 1.00 93.06 88 GLN A CA 1
ATOM 701 C C . GLN A 1 88 ? -2.141 -11.479 14.783 1.00 93.06 88 GLN A C 1
ATOM 703 O O . GLN A 1 88 ? -1.571 -12.563 14.783 1.00 93.06 88 GLN A O 1
ATOM 708 N N . VAL A 1 89 ? -1.797 -10.509 13.923 1.00 92.62 89 VAL A N 1
ATOM 709 C CA . VAL A 1 89 ? -0.685 -10.690 12.946 1.00 92.62 89 VAL A CA 1
ATOM 710 C C . VAL A 1 89 ? 0.590 -9.905 13.271 1.00 92.62 89 VAL A C 1
ATOM 712 O O . VAL A 1 89 ? 1.620 -10.108 12.637 1.00 92.62 89 VAL A O 1
ATOM 715 N N . THR A 1 90 ? 0.553 -9.019 14.269 1.00 86.00 90 THR A N 1
ATOM 716 C CA . THR A 1 90 ? 1.737 -8.308 14.791 1.00 86.00 90 THR A CA 1
ATOM 717 C C . THR A 1 90 ? 2.254 -8.901 16.088 1.00 86.00 90 THR A C 1
ATOM 719 O O . THR A 1 90 ? 1.465 -9.218 16.982 1.00 86.00 90 THR A O 1
ATOM 722 N N . ASN A 1 91 ? 3.569 -8.843 16.280 1.00 76.94 91 ASN A N 1
ATOM 723 C CA . ASN A 1 91 ? 4.188 -8.939 17.598 1.00 76.94 91 ASN A CA 1
ATOM 724 C C . ASN A 1 91 ? 4.302 -7.550 18.268 1.00 76.94 91 ASN A C 1
ATOM 726 O O . ASN A 1 91 ? 4.155 -6.507 17.634 1.00 76.94 91 ASN A O 1
ATOM 730 N N . LYS A 1 92 ? 4.565 -7.503 19.581 1.00 60.94 92 LYS A N 1
ATOM 731 C CA . LYS A 1 92 ? 4.605 -6.240 20.358 1.00 60.94 92 LYS A CA 1
ATOM 732 C C . LYS A 1 92 ? 5.690 -5.247 19.909 1.00 60.94 92 LYS A C 1
ATOM 734 O O . LYS A 1 92 ? 5.591 -4.060 20.192 1.00 60.94 92 LYS A O 1
ATOM 739 N N . THR A 1 93 ? 6.744 -5.725 19.250 1.00 56.72 93 THR A N 1
ATOM 740 C CA . THR A 1 93 ? 7.924 -4.943 18.828 1.00 56.72 93 THR A CA 1
ATOM 741 C C . THR A 1 93 ? 7.834 -4.438 17.389 1.00 56.72 93 THR A C 1
ATOM 743 O O . THR A 1 93 ? 8.738 -3.762 16.895 1.00 56.72 93 THR A O 1
ATOM 746 N N . THR A 1 94 ? 6.755 -4.788 16.694 1.00 61.91 94 THR A N 1
ATOM 747 C CA . THR A 1 94 ? 6.625 -4.605 15.250 1.00 61.91 94 THR A CA 1
ATOM 748 C C . THR A 1 94 ? 6.368 -3.157 14.866 1.00 61.91 94 THR A C 1
ATOM 750 O O . THR A 1 94 ? 6.675 -2.783 13.737 1.00 61.91 94 THR A O 1
ATOM 753 N N . VAL A 1 95 ? 5.838 -2.337 15.785 1.00 60.97 95 VAL A N 1
ATOM 754 C CA . VAL A 1 95 ? 5.340 -1.005 15.451 1.00 60.97 95 VAL A CA 1
ATOM 755 C C . VAL A 1 95 ? 5.903 0.098 16.342 1.00 60.97 95 VAL A C 1
ATOM 757 O O . VAL A 1 95 ? 5.650 0.125 17.542 1.00 60.97 95 VAL A O 1
ATOM 760 N N . ASN A 1 96 ? 6.610 1.054 15.732 1.00 62.75 96 ASN A N 1
ATOM 761 C CA . ASN A 1 96 ? 7.112 2.256 16.406 1.00 62.75 96 ASN A CA 1
ATOM 762 C C . ASN A 1 96 ? 6.375 3.527 15.949 1.00 62.75 96 ASN A C 1
ATOM 764 O O . ASN A 1 96 ? 6.020 3.670 14.775 1.00 62.75 96 ASN A O 1
ATOM 768 N N . SER A 1 97 ? 6.227 4.467 16.890 1.00 59.28 97 SER A N 1
ATOM 769 C CA . SER A 1 97 ? 5.803 5.861 16.674 1.00 59.28 97 SER A CA 1
ATOM 770 C C . SER A 1 97 ? 4.397 6.061 16.077 1.00 59.28 97 SER A C 1
ATOM 772 O O . SER A 1 97 ? 4.285 6.767 15.071 1.00 59.28 97 SER A O 1
ATOM 774 N N . PRO A 1 98 ? 3.318 5.507 16.675 1.00 65.06 98 PRO A N 1
ATOM 775 C CA . PRO A 1 98 ? 1.964 5.866 16.275 1.00 65.06 98 PRO A CA 1
ATOM 776 C C . PRO A 1 98 ? 1.741 7.359 16.533 1.00 65.06 98 PRO A C 1
ATOM 778 O O . PRO A 1 98 ? 1.692 7.802 17.678 1.00 65.06 98 PRO A O 1
ATOM 781 N N . ASN A 1 99 ? 1.633 8.145 15.467 1.00 68.56 99 ASN A N 1
ATOM 782 C CA . ASN A 1 99 ? 1.284 9.559 15.558 1.00 68.56 99 ASN A CA 1
ATOM 783 C C . ASN A 1 99 ? 0.038 9.825 14.720 1.00 68.56 99 ASN A C 1
ATOM 785 O O . ASN A 1 99 ? -0.083 9.301 13.610 1.00 68.56 99 ASN A O 1
ATOM 789 N N . ILE A 1 100 ? -0.871 10.644 15.248 1.00 73.44 100 ILE A N 1
ATOM 790 C CA . ILE A 1 100 ? -2.013 11.152 14.497 1.00 73.44 100 ILE A CA 1
ATOM 791 C C . ILE A 1 100 ? -1.731 12.598 14.119 1.00 73.44 100 ILE A C 1
ATOM 793 O O . ILE A 1 100 ? -1.654 13.471 14.980 1.00 73.44 100 ILE A O 1
ATOM 797 N N . LEU A 1 101 ? -1.634 12.846 12.818 1.00 72.06 101 LEU A N 1
ATOM 798 C CA . LEU A 1 101 ? -1.530 14.186 12.255 1.00 72.06 101 LEU A CA 1
ATOM 799 C C . LEU A 1 101 ? -2.468 14.281 11.053 1.00 72.06 101 LEU A C 1
ATOM 801 O O . LEU A 1 101 ? -2.462 13.393 10.202 1.00 72.06 101 LEU A O 1
ATOM 805 N N . ASP A 1 102 ? -3.290 15.328 10.996 1.00 73.50 102 ASP A N 1
ATOM 806 C CA . ASP A 1 102 ? -4.220 15.593 9.888 1.00 73.50 102 ASP A CA 1
ATOM 807 C C . ASP A 1 102 ? -5.099 14.386 9.511 1.00 73.50 102 ASP A C 1
ATOM 809 O O . ASP A 1 102 ? -5.238 14.024 8.342 1.00 73.50 102 ASP A O 1
ATOM 813 N N . ASN A 1 103 ? -5.690 13.741 10.523 1.00 78.38 103 ASN A N 1
ATOM 814 C CA . ASN A 1 103 ? -6.574 12.573 10.384 1.00 78.38 103 ASN A CA 1
ATOM 815 C C . ASN A 1 103 ? -5.885 11.336 9.796 1.00 78.38 103 ASN A C 1
ATOM 817 O O . ASN A 1 103 ? -6.547 10.445 9.268 1.00 78.38 103 ASN A O 1
ATOM 821 N N . LYS A 1 104 ? -4.559 11.264 9.888 1.00 84.00 104 LYS A N 1
ATOM 822 C CA . LYS A 1 104 ? -3.778 10.114 9.447 1.00 84.00 104 LYS A CA 1
ATOM 823 C C . LYS A 1 104 ? -3.030 9.530 10.625 1.00 84.00 104 LYS A C 1
ATOM 825 O O . LYS A 1 104 ? -2.347 10.257 11.340 1.00 84.00 104 LYS A O 1
ATOM 830 N N . LEU A 1 105 ? -3.162 8.224 10.807 1.00 86.50 105 LEU A N 1
ATOM 831 C CA . LEU A 1 105 ? -2.353 7.455 11.735 1.00 86.50 105 LEU A CA 1
ATOM 832 C C . LEU A 1 105 ? -1.138 6.912 10.984 1.00 86.50 105 LEU A C 1
ATOM 834 O O . LEU A 1 105 ? -1.280 6.123 10.049 1.00 86.50 105 LEU A O 1
ATOM 838 N N . TYR A 1 106 ? 0.046 7.330 11.408 1.00 86.75 106 TYR A N 1
ATOM 839 C CA . TYR A 1 106 ? 1.315 6.877 10.851 1.00 86.75 106 TYR A CA 1
ATOM 840 C C . TYR A 1 106 ? 1.967 5.886 11.790 1.00 86.75 106 TYR A C 1
ATOM 842 O O . TYR A 1 106 ? 2.005 6.127 12.993 1.00 86.75 106 TYR A O 1
ATOM 850 N N . PHE A 1 107 ? 2.526 4.815 11.243 1.00 88.44 107 PHE A N 1
ATOM 851 C CA . PHE A 1 107 ? 3.355 3.896 12.007 1.00 88.44 107 PHE A CA 1
ATOM 852 C C . PHE A 1 107 ? 4.356 3.169 11.110 1.00 88.44 107 PHE A C 1
ATOM 854 O O . PHE A 1 107 ? 4.227 3.174 9.887 1.00 88.44 107 PHE A O 1
ATOM 861 N N . THR A 1 108 ? 5.379 2.560 11.707 1.00 89.06 108 THR A N 1
ATOM 862 C CA . THR A 1 108 ? 6.412 1.824 10.962 1.00 89.06 108 THR A CA 1
ATOM 863 C C . THR A 1 108 ? 6.388 0.353 11.336 1.00 89.06 108 THR A C 1
ATOM 865 O O . THR A 1 108 ? 6.513 0.042 12.513 1.00 89.06 108 THR A O 1
ATOM 868 N N . LEU A 1 109 ? 6.259 -0.525 10.344 1.00 89.94 109 LEU A N 1
ATOM 869 C CA . LEU A 1 109 ? 6.482 -1.961 10.464 1.00 89.94 109 LEU A CA 1
ATOM 870 C C . LEU A 1 109 ? 7.981 -2.246 10.442 1.00 89.94 109 LEU A C 1
ATOM 872 O O . LEU A 1 109 ? 8.647 -1.872 9.480 1.00 89.94 109 LEU A O 1
ATOM 876 N N . ASN A 1 110 ? 8.497 -2.921 11.464 1.00 86.81 110 ASN A N 1
ATOM 877 C CA . ASN A 1 110 ? 9.904 -3.340 11.545 1.00 86.81 110 ASN A CA 1
ATOM 878 C C . ASN A 1 110 ? 10.128 -4.804 11.126 1.00 86.81 110 ASN A C 1
ATOM 880 O O . ASN A 1 110 ? 11.250 -5.297 11.156 1.00 86.81 110 ASN A O 1
ATOM 884 N N . GLU A 1 111 ? 9.057 -5.510 10.773 1.00 88.12 111 GLU A N 1
ATOM 885 C CA . GLU A 1 111 ? 9.088 -6.871 10.247 1.00 88.12 111 GLU A CA 1
ATOM 886 C C . GLU A 1 111 ? 8.025 -7.019 9.159 1.00 88.12 111 GLU A C 1
ATOM 888 O O . GLU A 1 111 ? 7.091 -6.216 9.048 1.00 88.12 111 GLU A O 1
ATOM 893 N N . PHE A 1 112 ? 8.186 -8.053 8.342 1.00 91.25 112 PHE A N 1
ATOM 894 C CA . PHE A 1 112 ? 7.245 -8.360 7.282 1.00 91.25 112 PHE A CA 1
ATOM 895 C C . PHE A 1 112 ? 5.950 -8.940 7.856 1.00 91.25 112 PHE A C 1
ATOM 897 O O . PHE A 1 112 ? 5.964 -9.986 8.501 1.00 91.25 112 PHE A O 1
ATOM 904 N N . ILE A 1 113 ? 4.833 -8.282 7.553 1.00 92.81 113 ILE A N 1
ATOM 905 C CA . ILE A 1 113 ? 3.479 -8.767 7.828 1.00 92.81 113 ILE A CA 1
ATOM 906 C C . ILE A 1 113 ? 2.791 -8.959 6.479 1.00 92.81 113 ILE A C 1
ATOM 908 O O . ILE A 1 113 ? 2.591 -7.955 5.796 1.00 92.81 113 ILE A O 1
ATOM 912 N N . PRO A 1 114 ? 2.415 -10.191 6.091 1.00 94.19 114 PRO A N 1
ATOM 913 C CA . PRO A 1 114 ? 1.832 -10.457 4.775 1.00 94.19 114 PRO A CA 1
ATOM 914 C C . PRO A 1 114 ? 0.542 -9.684 4.505 1.00 94.19 114 PRO A C 1
ATOM 916 O O . PRO A 1 114 ? 0.333 -9.181 3.407 1.00 94.19 114 PRO A O 1
ATOM 919 N N . SER A 1 115 ? -0.336 -9.573 5.500 1.00 96.00 115 SER A N 1
ATOM 920 C CA . SER A 1 115 ? -1.620 -8.903 5.328 1.00 96.00 115 SER A CA 1
ATOM 921 C C . SER A 1 115 ? -2.235 -8.493 6.657 1.00 96.00 115 SER A C 1
ATOM 923 O O . SER A 1 115 ? -1.978 -9.115 7.685 1.00 96.00 115 SER A O 1
ATOM 925 N N . PHE A 1 116 ? -3.078 -7.466 6.623 1.00 95.88 116 PHE A N 1
ATOM 926 C CA . PHE A 1 116 ? -3.967 -7.099 7.724 1.00 95.88 116 PHE A CA 1
ATOM 927 C C . PHE A 1 116 ? -5.184 -6.343 7.184 1.00 95.88 116 PHE A C 1
ATOM 929 O O . PHE A 1 116 ? -5.109 -5.700 6.135 1.00 95.88 116 PHE A O 1
ATOM 936 N N . ASN A 1 117 ? -6.300 -6.383 7.912 1.00 95.38 117 ASN A N 1
ATOM 937 C CA . ASN A 1 117 ? -7.512 -5.632 7.568 1.00 95.38 117 ASN A CA 1
ATOM 938 C C . ASN A 1 117 ? -8.071 -4.766 8.705 1.00 95.38 117 ASN A C 1
ATOM 940 O O . ASN A 1 117 ? -9.045 -4.024 8.521 1.00 95.38 117 ASN A O 1
ATOM 944 N N . LYS A 1 118 ? -7.440 -4.830 9.880 1.00 93.88 118 LYS A N 1
ATOM 945 C CA . LYS A 1 118 ? -7.775 -4.017 11.045 1.00 93.88 118 LYS A CA 1
ATOM 946 C C . LYS A 1 118 ? -6.518 -3.596 11.803 1.00 93.88 118 LYS A C 1
ATOM 948 O O . LYS A 1 118 ? -5.514 -4.308 11.823 1.00 93.88 118 LYS A O 1
ATOM 953 N N . ALA A 1 119 ? -6.619 -2.470 12.498 1.00 92.19 119 ALA A N 1
ATOM 954 C CA . ALA A 1 119 ? -5.650 -2.008 13.483 1.00 92.19 119 ALA A CA 1
ATOM 955 C C . ALA A 1 119 ? -6.346 -1.821 14.836 1.00 92.19 119 ALA A C 1
ATOM 957 O O . ALA A 1 119 ? -7.305 -1.061 14.948 1.00 92.19 119 ALA A O 1
ATOM 958 N N . GLN A 1 120 ? -5.870 -2.506 15.869 1.00 92.25 120 GLN A N 1
ATOM 959 C CA . GLN A 1 120 ? -6.306 -2.319 17.245 1.00 92.25 120 GLN A CA 1
ATOM 960 C C . GLN A 1 120 ? -5.325 -1.401 17.967 1.00 92.25 120 GLN A C 1
ATOM 962 O O . GLN A 1 120 ? -4.164 -1.745 18.157 1.00 92.25 120 GLN A O 1
ATOM 967 N N . LEU A 1 121 ? -5.809 -0.242 18.392 1.00 89.31 121 LEU A N 1
ATOM 968 C CA . LEU A 1 121 ? -5.062 0.726 19.180 1.00 89.31 121 LEU A CA 1
ATOM 969 C C . LEU A 1 121 ? -5.366 0.518 20.659 1.00 89.31 121 LEU A C 1
ATOM 971 O O . LEU A 1 121 ? -6.533 0.520 21.047 1.00 89.31 121 LEU A O 1
ATOM 975 N N . THR A 1 122 ? -4.336 0.406 21.486 1.00 89.19 122 THR A N 1
ATOM 976 C CA . THR A 1 122 ? -4.45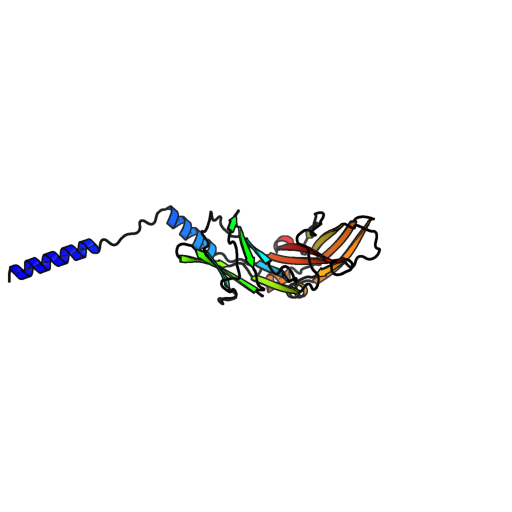5 0.486 22.944 1.00 89.19 122 THR A CA 1
ATOM 977 C C . THR A 1 122 ? -4.036 1.883 23.373 1.00 89.19 122 THR A C 1
ATOM 979 O O . THR A 1 122 ? -2.921 2.319 23.086 1.00 89.19 122 THR A O 1
ATOM 982 N N . LEU A 1 123 ? -4.929 2.598 24.049 1.00 87.12 123 LEU A N 1
ATOM 983 C CA . LEU A 1 123 ? -4.679 3.947 24.550 1.00 87.12 123 LEU A CA 1
ATOM 984 C C . LEU A 1 123 ? -3.995 3.907 25.925 1.00 87.12 123 LEU A C 1
ATOM 986 O O . LEU A 1 123 ? -4.089 2.914 26.649 1.00 87.12 123 LEU A O 1
ATOM 990 N N . ASP A 1 124 ? -3.373 5.012 26.335 1.00 85.19 124 ASP A N 1
ATOM 991 C CA . ASP A 1 124 ? -2.711 5.139 27.647 1.00 85.19 124 ASP A CA 1
ATOM 992 C C . ASP A 1 124 ? -3.643 4.872 28.838 1.00 85.19 124 ASP A C 1
ATOM 994 O O . ASP A 1 124 ? -3.216 4.385 29.884 1.00 85.19 124 ASP A O 1
ATOM 998 N N . ASN A 1 125 ? -4.939 5.148 28.676 1.00 83.50 125 ASN A N 1
ATOM 999 C CA . ASN A 1 125 ? -5.961 4.877 29.688 1.00 83.50 125 ASN A CA 1
ATOM 1000 C C . ASN A 1 125 ? -6.451 3.411 29.698 1.00 83.50 125 ASN A C 1
ATOM 1002 O O . ASN A 1 125 ? -7.389 3.091 30.428 1.00 83.50 125 ASN A O 1
ATOM 1006 N N . GLY A 1 126 ? -5.859 2.538 28.878 1.00 85.38 126 GLY A N 1
ATOM 1007 C CA . GLY A 1 126 ? -6.204 1.122 28.750 1.00 85.38 126 GLY A CA 1
ATOM 1008 C C . GLY A 1 126 ? -7.420 0.825 27.867 1.00 85.38 126 GLY A C 1
ATOM 1009 O O . GLY A 1 126 ? -7.720 -0.347 27.646 1.00 85.38 126 GLY A O 1
ATOM 1010 N N . LYS A 1 127 ? -8.123 1.841 27.342 1.00 86.50 127 LYS A N 1
ATOM 1011 C CA . LYS A 1 127 ? -9.192 1.627 26.353 1.00 86.50 127 LYS A CA 1
ATOM 1012 C C . LYS A 1 127 ? -8.596 1.114 25.043 1.00 86.50 127 LYS A C 1
ATOM 1014 O O . LYS A 1 127 ? -7.512 1.537 24.643 1.00 86.50 127 LYS A O 1
ATOM 1019 N N . THR A 1 128 ? -9.345 0.264 24.348 1.00 88.88 128 THR A N 1
ATOM 1020 C CA . THR A 1 128 ? -8.978 -0.229 23.019 1.00 88.88 128 THR A CA 1
ATOM 1021 C C . THR A 1 128 ? -9.906 0.327 21.944 1.00 88.88 128 THR A C 1
ATOM 1023 O O . THR A 1 128 ? -11.109 0.505 22.154 1.00 88.88 128 THR A O 1
ATOM 1026 N N . VAL A 1 129 ? -9.340 0.621 20.776 1.00 88.25 129 VAL A N 1
ATOM 1027 C CA . VAL A 1 129 ? -10.061 1.129 19.607 1.00 88.25 129 VAL A CA 1
ATOM 1028 C C . VAL A 1 129 ? -9.677 0.290 18.401 1.00 88.25 129 VAL A C 1
ATOM 1030 O O . VAL A 1 129 ? -8.514 0.268 18.018 1.00 88.25 129 VAL A O 1
ATOM 1033 N N . VAL A 1 130 ? -10.645 -0.391 17.791 1.00 90.56 130 VAL A N 1
ATOM 1034 C CA . VAL A 1 130 ? -10.418 -1.151 16.556 1.00 90.56 130 VAL A CA 1
ATOM 1035 C C . VAL A 1 130 ? -10.793 -0.292 15.356 1.00 90.56 130 VAL A C 1
ATOM 1037 O O . VAL A 1 130 ? -11.887 0.259 15.294 1.00 90.56 130 VAL A O 1
ATOM 1040 N N . ILE A 1 131 ? -9.885 -0.181 14.401 1.00 89.88 131 ILE A N 1
ATOM 1041 C CA . ILE A 1 131 ? -10.060 0.559 13.156 1.00 89.88 131 ILE A CA 1
ATOM 1042 C C . ILE A 1 131 ? -10.076 -0.463 12.027 1.00 89.88 131 ILE A C 1
ATOM 1044 O O . ILE A 1 131 ? -9.118 -1.221 11.884 1.00 89.88 131 ILE A O 1
ATOM 1048 N N . ASN A 1 132 ? -11.136 -0.485 11.217 1.00 91.25 132 ASN A N 1
ATOM 1049 C CA . ASN A 1 132 ? -11.114 -1.221 9.953 1.00 91.25 132 ASN A CA 1
ATOM 1050 C C . ASN A 1 132 ? -10.252 -0.432 8.970 1.00 91.25 132 ASN A C 1
ATOM 1052 O O . ASN A 1 132 ? -10.492 0.755 8.779 1.00 91.25 132 ASN A O 1
ATOM 1056 N N . THR A 1 133 ? -9.250 -1.062 8.368 1.00 90.31 133 THR A N 1
ATOM 1057 C CA . THR A 1 133 ? -8.263 -0.358 7.532 1.00 90.31 133 THR A CA 1
ATOM 1058 C C . THR A 1 133 ? -8.510 -0.533 6.037 1.00 90.31 133 THR A C 1
ATOM 1060 O O . THR A 1 133 ? -7.770 0.016 5.231 1.00 90.31 133 THR A O 1
ATOM 1063 N N . GLY A 1 134 ? -9.513 -1.327 5.652 1.00 92.88 134 GLY A N 1
ATOM 1064 C CA . GLY A 1 134 ? -9.503 -1.976 4.342 1.00 92.88 134 GLY A CA 1
ATOM 1065 C C . GLY A 1 134 ? -8.417 -3.052 4.296 1.00 92.88 134 GLY A C 1
ATOM 1066 O O . GLY A 1 134 ? -7.707 -3.273 5.281 1.00 92.88 134 GLY A O 1
ATOM 1067 N N . GLN A 1 135 ? -8.289 -3.738 3.168 1.00 95.75 135 GLN A N 1
ATOM 1068 C CA . GLN A 1 135 ? -7.344 -4.840 3.031 1.00 95.75 135 GLN A CA 1
ATOM 1069 C C . GLN A 1 135 ? -5.948 -4.309 2.684 1.00 95.75 135 GLN A C 1
ATOM 1071 O O . GLN A 1 135 ? -5.765 -3.667 1.655 1.00 95.75 135 GLN A O 1
ATOM 1076 N N . TYR A 1 136 ? -4.949 -4.599 3.512 1.00 95.88 136 TYR A N 1
ATOM 1077 C CA . TYR A 1 136 ? -3.538 -4.419 3.177 1.00 95.88 136 TYR A CA 1
ATOM 1078 C C . TYR A 1 136 ? -2.934 -5.778 2.837 1.00 95.88 136 TYR A C 1
ATOM 1080 O O . TYR A 1 136 ? -3.123 -6.745 3.576 1.00 95.88 136 TYR A O 1
ATOM 1088 N N . ILE A 1 137 ? -2.229 -5.847 1.712 1.00 95.69 137 ILE A N 1
ATOM 1089 C CA . ILE A 1 137 ? -1.518 -7.025 1.213 1.00 95.69 137 ILE A CA 1
ATOM 1090 C C . ILE A 1 137 ? -0.101 -6.565 0.899 1.00 95.69 137 ILE A C 1
ATOM 1092 O O . ILE A 1 137 ? 0.103 -5.655 0.095 1.00 95.69 137 ILE A O 1
ATOM 1096 N N . LEU A 1 138 ? 0.875 -7.140 1.588 1.00 94.75 138 LEU A N 1
ATOM 1097 C CA . LEU A 1 138 ? 2.275 -6.788 1.459 1.00 94.75 138 LEU A CA 1
ATOM 1098 C C . LEU A 1 138 ? 3.012 -7.952 0.815 1.00 94.75 138 LEU A C 1
ATOM 1100 O O . LEU A 1 138 ? 2.956 -9.084 1.289 1.00 94.75 138 LEU A O 1
ATOM 1104 N N . GLN A 1 139 ? 3.793 -7.641 -0.210 1.00 94.44 139 GLN A N 1
ATOM 1105 C CA . GLN A 1 139 ? 4.738 -8.575 -0.793 1.00 94.44 139 GLN A CA 1
ATOM 1106 C C . GLN A 1 139 ? 6.153 -8.224 -0.358 1.00 94.44 139 GLN A C 1
ATOM 1108 O O . GLN A 1 139 ? 6.594 -7.077 -0.475 1.00 94.44 139 GLN A O 1
ATOM 1113 N N . LYS A 1 140 ? 6.878 -9.225 0.144 1.00 91.31 140 LYS A N 1
ATOM 1114 C CA . LYS A 1 140 ? 8.292 -9.076 0.472 1.00 91.31 140 LYS A CA 1
ATOM 1115 C C . LYS A 1 140 ? 9.116 -9.022 -0.818 1.00 91.31 140 LYS A C 1
ATOM 1117 O O . LYS A 1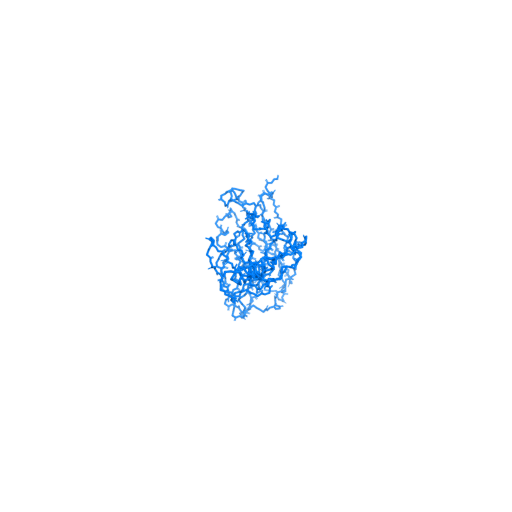 140 ? 8.977 -9.886 -1.679 1.00 91.31 140 LYS A O 1
ATOM 1122 N N . TYR A 1 141 ? 10.007 -8.040 -0.911 1.00 87.75 141 TYR A N 1
ATOM 1123 C CA . TYR A 1 141 ? 11.061 -7.973 -1.919 1.00 87.75 141 TYR A CA 1
ATOM 1124 C C . TYR A 1 141 ? 12.414 -7.936 -1.213 1.00 87.75 141 TYR A C 1
ATOM 1126 O O . TYR A 1 141 ? 12.672 -7.024 -0.427 1.00 87.75 141 TYR A O 1
ATOM 1134 N N . ILE A 1 142 ? 13.262 -8.928 -1.478 1.00 85.31 142 ILE A N 1
ATOM 1135 C CA . ILE A 1 142 ? 14.600 -9.015 -0.892 1.00 85.31 142 ILE A CA 1
ATOM 1136 C C . ILE A 1 142 ? 15.585 -8.413 -1.891 1.00 85.31 142 ILE A C 1
ATOM 1138 O O . ILE A 1 142 ? 15.816 -8.974 -2.958 1.00 85.31 142 ILE A O 1
ATOM 1142 N N . SER A 1 143 ? 16.160 -7.266 -1.543 1.00 76.50 143 SER A N 1
ATOM 1143 C CA . SER A 1 143 ? 17.256 -6.661 -2.291 1.00 76.50 143 SER A CA 1
ATOM 1144 C C . SER A 1 143 ? 18.577 -7.249 -1.807 1.00 76.50 143 SER A C 1
ATOM 1146 O O . SER A 1 143 ? 18.951 -7.065 -0.651 1.00 76.50 143 SER A O 1
ATOM 1148 N N . GLU A 1 144 ? 19.320 -7.903 -2.699 1.00 73.88 144 GLU A N 1
ATOM 1149 C CA . GLU A 1 144 ? 20.707 -8.316 -2.428 1.00 73.88 144 GLU A CA 1
ATOM 1150 C C . GLU A 1 144 ? 21.677 -7.120 -2.397 1.00 73.88 144 GLU A C 1
ATOM 1152 O O . GLU A 1 144 ? 22.796 -7.222 -1.890 1.00 73.88 144 GLU A O 1
ATOM 1157 N N . GLU A 1 145 ? 21.239 -5.975 -2.924 1.00 71.31 145 GLU A N 1
ATOM 1158 C CA . GLU A 1 145 ? 22.040 -4.763 -3.050 1.00 71.31 145 GLU A CA 1
ATOM 1159 C C . GLU A 1 145 ? 21.885 -3.844 -1.832 1.00 71.31 145 GLU A C 1
ATOM 1161 O O . GLU A 1 145 ? 20.796 -3.708 -1.260 1.00 71.31 145 GLU A O 1
ATOM 1166 N N . ASN A 1 146 ? 22.970 -3.150 -1.471 1.00 64.25 146 ASN A N 1
ATOM 1167 C CA . ASN A 1 146 ? 22.924 -2.098 -0.459 1.00 64.25 146 ASN A CA 1
ATOM 1168 C C . ASN A 1 146 ? 22.237 -0.863 -1.049 1.00 64.25 146 ASN A C 1
ATOM 1170 O O . ASN A 1 146 ? 22.685 -0.318 -2.061 1.00 64.25 146 ASN A O 1
ATOM 1174 N N . ILE A 1 147 ? 21.181 -0.392 -0.385 1.00 63.44 147 ILE A N 1
ATOM 1175 C CA . ILE A 1 147 ? 20.437 0.808 -0.777 1.00 63.44 147 ILE A CA 1
ATOM 1176 C C . ILE A 1 147 ? 20.821 1.928 0.199 1.00 63.44 147 ILE A C 1
ATOM 1178 O O . ILE A 1 147 ? 20.397 1.902 1.356 1.00 63.44 147 ILE A O 1
ATOM 1182 N N . PRO A 1 148 ? 21.650 2.909 -0.200 1.00 56.75 148 PRO A N 1
ATOM 1183 C CA . PRO A 1 148 ? 21.996 4.011 0.686 1.00 56.75 148 PRO A CA 1
ATOM 1184 C C . PRO A 1 148 ? 20.771 4.899 0.921 1.00 56.75 148 PRO A C 1
ATOM 1186 O O . PRO A 1 148 ? 20.153 5.362 -0.038 1.00 56.75 148 PRO A O 1
ATOM 1189 N N . GLU A 1 149 ? 20.478 5.211 2.184 1.00 50.56 149 GLU A N 1
ATOM 1190 C CA . GLU A 1 149 ? 19.336 6.046 2.603 1.00 50.56 149 GLU A CA 1
ATOM 1191 C C . GLU A 1 149 ? 19.303 7.420 1.892 1.00 50.56 149 GLU A C 1
ATOM 1193 O O . GLU A 1 149 ? 18.243 7.990 1.648 1.00 50.56 149 GLU A O 1
ATOM 1198 N N . ASN A 1 150 ? 20.469 7.927 1.472 1.00 47.09 150 ASN A N 1
ATOM 1199 C CA . ASN A 1 150 ? 20.666 9.227 0.824 1.00 47.09 150 ASN A CA 1
ATOM 1200 C C . ASN A 1 150 ? 20.833 9.186 -0.713 1.00 47.09 150 ASN A C 1
ATOM 1202 O O . ASN A 1 150 ? 21.028 10.239 -1.329 1.00 47.09 150 ASN A O 1
ATOM 1206 N N . LYS A 1 151 ? 20.777 8.009 -1.358 1.00 47.16 151 LYS A N 1
ATOM 1207 C CA . LYS A 1 151 ? 20.831 7.875 -2.832 1.00 47.16 151 LYS A CA 1
ATOM 1208 C C . LYS A 1 151 ? 19.449 7.808 -3.492 1.00 47.16 151 LYS A C 1
ATOM 1210 O O . LYS A 1 151 ? 19.361 7.531 -4.686 1.00 47.16 151 LYS A O 1
ATOM 1215 N N . LEU A 1 152 ? 18.398 8.201 -2.773 1.00 47.47 152 LEU A N 1
ATOM 1216 C CA . LEU A 1 152 ? 17.095 8.595 -3.321 1.00 47.47 152 LEU A CA 1
ATOM 1217 C C . LEU A 1 152 ? 17.219 9.899 -4.150 1.00 47.47 152 LEU A C 1
ATOM 1219 O O . LEU A 1 152 ? 16.532 10.884 -3.894 1.00 47.47 152 LEU A O 1
ATOM 1223 N N . LYS A 1 153 ? 18.149 9.977 -5.113 1.00 43.94 153 LYS A N 1
ATOM 1224 C CA . LYS A 1 153 ? 18.319 11.140 -6.000 1.00 43.94 153 LYS A CA 1
ATOM 1225 C C . LYS A 1 153 ? 17.288 11.090 -7.124 1.00 43.94 153 LYS A C 1
ATOM 1227 O O . LYS A 1 153 ? 17.636 10.975 -8.297 1.00 43.94 153 LYS A O 1
ATOM 1232 N N . PHE A 1 154 ? 16.019 11.189 -6.755 1.00 52.25 154 PHE A N 1
ATOM 1233 C CA . PHE A 1 154 ? 14.927 11.361 -7.701 1.00 52.25 154 PHE A CA 1
ATOM 1234 C C . PHE A 1 154 ? 14.741 12.843 -7.988 1.00 52.25 154 PHE A C 1
ATOM 1236 O O . PHE A 1 154 ? 14.575 13.646 -7.071 1.00 52.25 154 PHE A O 1
ATOM 1243 N N . LEU A 1 155 ? 14.766 13.209 -9.270 1.00 45.19 155 LEU A N 1
ATOM 1244 C CA . LEU A 1 155 ? 14.107 14.430 -9.709 1.00 45.19 155 LEU A CA 1
ATOM 1245 C C . LEU A 1 155 ? 12.648 14.064 -9.958 1.00 45.19 155 LEU A C 1
ATOM 1247 O O . LEU A 1 155 ? 12.314 13.379 -10.922 1.00 45.19 155 LEU A O 1
ATOM 1251 N N . ASP A 1 156 ? 11.835 14.482 -9.001 1.00 46.78 156 ASP A N 1
ATOM 1252 C CA . ASP A 1 156 ? 10.383 14.574 -9.008 1.00 46.78 156 ASP A CA 1
ATOM 1253 C C . ASP A 1 156 ? 9.707 14.539 -10.397 1.00 46.78 156 ASP A C 1
ATOM 1255 O O . ASP A 1 156 ? 10.073 15.268 -11.326 1.00 46.78 156 ASP A O 1
ATOM 1259 N N . SER A 1 157 ? 8.700 13.671 -10.509 1.00 48.78 157 SER A N 1
ATOM 1260 C CA . SER A 1 157 ? 7.364 13.887 -11.097 1.00 48.78 157 SER A CA 1
ATOM 1261 C C . SER A 1 157 ? 6.842 12.585 -11.704 1.00 48.78 157 SER A C 1
ATOM 1263 O O . SER A 1 157 ? 6.931 12.330 -12.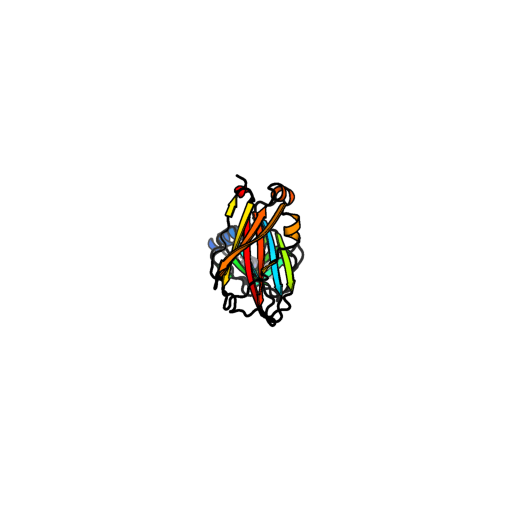907 1.00 48.78 157 SER A O 1
ATOM 1265 N N . GLY A 1 158 ? 6.248 11.761 -10.839 1.00 51.91 158 GLY A N 1
ATOM 1266 C CA . GLY A 1 158 ? 5.296 10.741 -11.250 1.00 51.91 158 GLY A CA 1
ATOM 1267 C C . GLY A 1 158 ? 4.084 11.411 -11.882 1.00 51.91 158 GLY A C 1
ATOM 1268 O O . GLY A 1 158 ? 3.136 11.735 -11.177 1.00 51.91 158 GLY A O 1
ATOM 1269 N N . ASN A 1 159 ? 4.104 11.660 -13.194 1.00 55.97 159 ASN A N 1
ATOM 1270 C CA . ASN A 1 159 ? 2.910 12.127 -13.897 1.00 55.97 159 ASN A CA 1
ATOM 1271 C C . ASN A 1 159 ? 1.915 10.972 -13.962 1.00 55.97 159 ASN A C 1
ATOM 1273 O O . ASN A 1 159 ? 1.966 10.144 -14.872 1.00 55.97 159 ASN A O 1
ATOM 1277 N N . PHE A 1 160 ? 1.044 10.923 -12.960 1.00 67.44 160 PHE A N 1
ATOM 1278 C CA . PHE A 1 160 ? -0.081 10.014 -12.897 1.00 67.44 160 PHE A CA 1
ATOM 1279 C C . PHE A 1 160 ? -1.207 10.553 -13.775 1.00 67.44 160 PHE A C 1
ATOM 1281 O O . PHE A 1 160 ? -1.727 11.647 -13.559 1.00 67.44 160 PHE A O 1
ATOM 1288 N N . GLN A 1 161 ? -1.584 9.773 -14.778 1.00 70.38 161 GLN A N 1
ATOM 1289 C CA . GLN A 1 161 ? -2.827 9.983 -15.505 1.00 70.38 161 GLN A CA 1
ATOM 1290 C C . GLN A 1 161 ? -3.661 8.727 -15.363 1.00 70.38 161 GLN A C 1
ATOM 1292 O O . GLN A 1 161 ? -3.198 7.650 -15.736 1.00 70.38 161 GLN A O 1
ATOM 1297 N N . ASN A 1 162 ? -4.883 8.882 -14.869 1.00 76.06 162 ASN A N 1
ATOM 1298 C CA . ASN A 1 162 ? -5.888 7.837 -14.880 1.00 76.06 162 ASN A CA 1
ATOM 1299 C C . ASN A 1 162 ? -7.092 8.307 -15.685 1.00 76.06 162 ASN A C 1
ATOM 1301 O O . ASN A 1 162 ? -7.647 9.375 -15.434 1.00 76.06 162 ASN A O 1
ATOM 1305 N N . LYS A 1 163 ? -7.462 7.515 -16.688 1.00 79.38 163 LYS A N 1
ATOM 1306 C CA . LYS A 1 163 ? -8.687 7.708 -17.455 1.00 79.38 163 LYS A CA 1
ATOM 1307 C C . LYS A 1 163 ? -9.291 6.350 -17.763 1.00 79.38 163 LYS A C 1
ATOM 1309 O O . LYS A 1 163 ? -8.704 5.581 -18.527 1.00 79.38 163 LYS A O 1
ATOM 1314 N N . LEU A 1 164 ? -10.470 6.069 -17.212 1.00 83.12 164 LEU A N 1
ATOM 1315 C CA . LEU A 1 164 ? -11.197 4.815 -17.421 1.00 83.12 164 LEU A CA 1
ATOM 1316 C C . LEU A 1 164 ? -10.355 3.579 -17.062 1.00 83.12 164 LEU A C 1
ATOM 1318 O O . LEU A 1 164 ? -10.301 2.612 -17.824 1.00 83.12 164 LEU A O 1
ATOM 1322 N N . GLY A 1 165 ? -9.628 3.648 -15.942 1.00 81.00 165 GLY A N 1
ATOM 1323 C CA . GLY A 1 165 ? -8.763 2.566 -15.467 1.00 81.00 165 GLY A CA 1
ATOM 1324 C C . GLY A 1 165 ? -7.462 2.390 -16.245 1.00 81.00 165 GLY A C 1
ATOM 1325 O O . GLY A 1 165 ? -6.713 1.456 -15.960 1.00 81.00 165 GLY A O 1
ATOM 1326 N N . LYS A 1 166 ? -7.174 3.251 -17.232 1.00 87.19 166 LYS A N 1
ATOM 1327 C CA . LYS A 1 166 ? -5.877 3.302 -17.915 1.00 87.19 166 LYS A CA 1
ATOM 1328 C C . LYS A 1 166 ? -4.958 4.251 -17.172 1.00 87.19 166 LYS A C 1
ATOM 1330 O O . LYS A 1 166 ? -5.212 5.452 -17.133 1.00 87.19 166 LYS A O 1
ATOM 1335 N N . ILE A 1 167 ? -3.877 3.697 -16.652 1.00 88.00 167 ILE A N 1
ATOM 1336 C CA . ILE A 1 167 ? -2.885 4.392 -15.851 1.00 88.00 167 ILE A CA 1
ATOM 1337 C C . ILE A 1 167 ? -1.641 4.607 -16.691 1.00 88.00 167 ILE A C 1
ATOM 1339 O O . ILE A 1 167 ? -1.147 3.697 -17.355 1.00 88.00 167 ILE A O 1
ATOM 1343 N N . THR A 1 168 ? -1.114 5.819 -16.632 1.00 87.25 168 THR A N 1
ATOM 1344 C CA . THR A 1 168 ? 0.260 6.127 -17.012 1.00 87.25 168 THR A CA 1
ATOM 1345 C C . THR A 1 168 ? 0.986 6.630 -15.776 1.00 87.25 168 THR A C 1
ATOM 1347 O O . THR A 1 168 ? 0.498 7.553 -15.132 1.00 87.25 168 THR A O 1
ATOM 1350 N N . TYR A 1 169 ? 2.143 6.045 -15.478 1.00 86.19 169 TYR A N 1
ATOM 1351 C CA . TYR A 1 169 ? 3.072 6.519 -14.460 1.00 86.19 169 TYR A CA 1
ATOM 1352 C C . TYR A 1 169 ? 4.460 6.651 -15.086 1.00 86.19 169 TYR A C 1
ATOM 1354 O O . TYR A 1 169 ? 4.962 5.705 -15.692 1.00 86.19 169 TYR A O 1
ATOM 1362 N N . SER A 1 170 ? 5.060 7.833 -14.988 1.00 84.38 170 SER A N 1
ATOM 1363 C CA . SER A 1 170 ? 6.375 8.111 -15.571 1.00 84.38 170 SER A CA 1
ATOM 1364 C C . SER A 1 170 ? 7.388 8.407 -14.477 1.00 84.38 170 SER A C 1
ATOM 1366 O O . SER A 1 170 ? 7.076 9.154 -13.559 1.00 84.38 170 SER A O 1
ATOM 1368 N N . ALA A 1 171 ? 8.602 7.886 -14.602 1.00 82.12 171 ALA A N 1
ATOM 1369 C CA . ALA A 1 171 ? 9.697 8.147 -13.672 1.00 82.12 171 ALA A CA 1
ATOM 1370 C C . ALA A 1 171 ? 10.925 8.670 -14.426 1.00 82.12 171 ALA A C 1
ATOM 1372 O O . ALA A 1 171 ? 11.154 8.309 -15.584 1.00 82.12 171 ALA A O 1
ATOM 1373 N N . LYS A 1 172 ? 11.702 9.538 -13.772 1.00 79.81 172 LYS A N 1
ATOM 1374 C CA . LYS A 1 172 ? 12.910 10.157 -14.327 1.00 79.81 172 LYS A CA 1
ATOM 1375 C C . LYS A 1 172 ? 14.133 9.815 -13.480 1.00 79.81 172 LYS A C 1
ATOM 1377 O O . LYS A 1 172 ? 14.083 9.941 -12.258 1.00 79.81 172 LYS A O 1
ATOM 1382 N N . PHE A 1 173 ? 15.231 9.445 -14.135 1.00 75.62 173 PHE A N 1
ATOM 1383 C CA . PHE A 1 173 ? 16.478 9.023 -13.488 1.00 75.62 173 PHE A CA 1
ATOM 1384 C C . PHE A 1 173 ? 17.645 9.893 -13.948 1.00 75.62 173 PHE A C 1
ATOM 1386 O O . PHE A 1 173 ? 17.842 10.066 -15.150 1.00 75.62 173 PHE A O 1
ATOM 1393 N N . ASN A 1 174 ? 18.401 10.442 -12.989 1.00 68.94 174 ASN A N 1
ATOM 1394 C CA . ASN A 1 174 ? 19.613 11.219 -13.258 1.00 68.94 174 ASN A CA 1
ATOM 1395 C C . ASN A 1 174 ? 20.816 10.300 -13.507 1.00 68.94 174 ASN A C 1
ATOM 1397 O O . ASN A 1 174 ? 21.022 9.328 -12.777 1.00 68.94 174 ASN A O 1
ATOM 1401 N N . TYR A 1 175 ? 21.678 10.684 -14.448 1.00 65.88 175 TYR A N 1
ATOM 1402 C CA . TYR A 1 175 ? 22.934 9.994 -14.741 1.00 65.88 175 TYR A CA 1
ATOM 1403 C C . TYR A 1 175 ? 24.151 10.834 -14.384 1.00 65.88 175 TYR A C 1
ATOM 1405 O O . TYR A 1 175 ? 24.143 12.061 -14.494 1.00 65.88 175 TYR A O 1
ATOM 1413 N N . LYS A 1 176 ? 25.213 10.144 -13.955 1.00 53.84 176 LYS A N 1
ATOM 1414 C CA . LYS A 1 176 ? 26.554 10.728 -13.859 1.00 53.84 176 LYS A CA 1
ATOM 1415 C C . LYS A 1 176 ? 27.349 10.561 -15.155 1.00 53.84 176 LYS A C 1
ATOM 1417 O O . LYS A 1 176 ? 28.172 11.420 -15.439 1.00 53.84 176 LYS A O 1
ATOM 1422 N N . GLU A 1 177 ? 27.106 9.497 -15.924 1.00 53.69 177 GLU A N 1
ATOM 1423 C CA . GLU A 1 177 ? 27.867 9.167 -17.134 1.00 53.69 177 GLU A CA 1
ATOM 1424 C C . GLU A 1 177 ? 26.966 8.517 -18.194 1.00 53.69 177 GLU A C 1
ATOM 1426 O O . GLU A 1 177 ? 25.995 7.828 -17.875 1.00 53.69 177 GLU A O 1
ATOM 1431 N N . LYS A 1 178 ? 27.292 8.765 -19.465 1.00 50.25 178 LYS A N 1
ATOM 1432 C CA . LYS A 1 178 ? 26.532 8.353 -20.647 1.00 50.25 178 LYS A CA 1
ATOM 1433 C C . LYS A 1 178 ? 26.767 6.865 -20.941 1.00 50.25 178 LYS A C 1
ATOM 1435 O O . LYS A 1 178 ? 27.518 6.541 -21.855 1.00 50.25 178 LYS A O 1
ATOM 1440 N N . SER A 1 179 ? 26.158 5.955 -20.177 1.00 53.28 179 SER A N 1
ATOM 1441 C CA . SER A 1 179 ? 26.097 4.542 -20.580 1.00 53.28 179 SER A CA 1
ATOM 1442 C C . SER A 1 179 ? 24.812 4.282 -21.366 1.00 53.28 179 SER A C 1
ATOM 1444 O O . SER A 1 179 ? 23.701 4.527 -20.887 1.00 53.28 179 SER A O 1
ATOM 1446 N N . ALA A 1 180 ? 24.990 3.840 -22.611 1.00 46.41 180 ALA A N 1
ATOM 1447 C CA . ALA A 1 180 ? 23.936 3.269 -23.432 1.00 46.41 180 ALA A CA 1
ATOM 1448 C C . ALA A 1 180 ? 23.471 1.963 -22.772 1.00 46.41 180 ALA A C 1
ATOM 1450 O O . ALA A 1 180 ? 24.310 1.182 -22.341 1.00 46.41 180 ALA A O 1
ATOM 1451 N N . GLU A 1 181 ? 22.155 1.771 -22.695 1.00 53.38 181 GLU A N 1
ATOM 1452 C CA . GLU A 1 181 ? 21.468 0.669 -22.003 1.00 53.38 181 GLU A CA 1
ATOM 1453 C C . GLU A 1 181 ? 21.475 0.813 -20.475 1.00 53.38 181 GLU A C 1
ATOM 1455 O O . GLU A 1 181 ? 22.406 0.457 -19.758 1.00 53.38 181 GLU A O 1
ATOM 1460 N N . GLN A 1 182 ? 20.392 1.413 -19.986 1.00 62.09 182 GLN A N 1
ATOM 1461 C CA . GLN A 1 182 ? 20.060 1.472 -18.573 1.00 62.09 182 GLN A CA 1
ATOM 1462 C C . GLN A 1 182 ? 19.081 0.342 -18.305 1.00 62.09 182 GLN A C 1
ATOM 1464 O O . GLN A 1 182 ? 17.978 0.348 -18.853 1.00 62.09 182 GLN A O 1
ATOM 1469 N N . ASP A 1 183 ? 19.496 -0.606 -17.473 1.00 72.88 183 ASP A N 1
ATOM 1470 C CA . ASP A 1 183 ? 18.627 -1.678 -17.010 1.00 72.88 183 ASP A CA 1
ATOM 1471 C C . ASP A 1 183 ? 17.817 -1.145 -15.823 1.00 72.88 183 ASP A C 1
ATOM 1473 O O . ASP A 1 183 ? 18.257 -1.155 -14.667 1.00 72.88 183 ASP A O 1
ATOM 1477 N N . VAL A 1 184 ? 16.696 -0.498 -16.152 1.00 79.94 184 VAL A N 1
ATOM 1478 C CA . VAL A 1 184 ? 15.687 -0.113 -15.168 1.00 79.94 184 VAL A CA 1
ATOM 1479 C C . VAL A 1 184 ? 14.585 -1.143 -15.235 1.00 79.94 184 VAL A C 1
ATOM 1481 O O . VAL A 1 184 ? 13.884 -1.232 -16.239 1.00 79.94 184 VAL A O 1
ATOM 1484 N N . ASP A 1 185 ? 14.394 -1.841 -14.130 1.00 84.94 185 ASP A N 1
ATOM 1485 C CA . ASP A 1 185 ? 13.299 -2.772 -13.950 1.00 84.94 185 ASP A CA 1
ATOM 1486 C C . ASP A 1 185 ? 12.166 -2.135 -13.157 1.00 84.94 185 ASP A C 1
ATOM 1488 O O . ASP A 1 185 ? 12.342 -1.185 -12.383 1.00 84.94 185 ASP A O 1
ATOM 1492 N N . ILE A 1 186 ? 10.977 -2.703 -13.332 1.00 88.31 186 ILE A N 1
ATOM 1493 C CA . ILE A 1 186 ? 9.825 -2.422 -12.487 1.00 88.31 186 ILE A CA 1
ATOM 1494 C C . ILE A 1 186 ? 9.385 -3.690 -11.775 1.00 88.31 186 ILE A C 1
ATOM 1496 O O . ILE A 1 186 ? 9.299 -4.766 -12.362 1.00 88.31 186 ILE A O 1
ATOM 1500 N N . ILE A 1 187 ? 9.046 -3.538 -10.506 1.00 89.00 187 ILE A N 1
ATOM 1501 C CA . ILE A 1 187 ? 8.489 -4.593 -9.675 1.00 89.00 187 ILE A CA 1
ATOM 1502 C C . ILE A 1 187 ? 7.124 -4.114 -9.195 1.00 89.00 187 ILE A C 1
ATOM 1504 O O . ILE A 1 187 ? 6.964 -2.998 -8.691 1.00 89.00 187 ILE A O 1
ATOM 1508 N N . LEU A 1 188 ? 6.131 -4.974 -9.387 1.00 91.00 188 LEU A N 1
ATOM 1509 C CA . LEU A 1 188 ? 4.761 -4.804 -8.925 1.00 91.00 188 LEU A CA 1
ATOM 1510 C C . LEU A 1 188 ? 4.414 -5.995 -8.028 1.00 91.00 188 LEU A C 1
ATOM 1512 O O . LEU A 1 188 ? 4.944 -7.078 -8.268 1.00 91.00 188 LEU A O 1
ATOM 1516 N N . PRO A 1 189 ? 3.505 -5.836 -7.054 1.00 92.19 189 PRO A N 1
ATOM 1517 C CA . PRO A 1 189 ? 2.970 -6.972 -6.316 1.00 92.19 189 PRO A CA 1
ATOM 1518 C C . PRO A 1 189 ? 2.315 -8.010 -7.248 1.00 92.19 189 PRO A C 1
ATOM 1520 O O . PRO A 1 189 ? 1.532 -7.657 -8.132 1.00 92.19 189 PRO A O 1
ATOM 1523 N N . ASP A 1 190 ? 2.585 -9.292 -7.035 1.00 91.25 190 ASP A N 1
ATOM 1524 C CA . ASP A 1 190 ? 2.076 -10.423 -7.814 1.00 91.25 190 ASP A CA 1
ATOM 1525 C C . ASP A 1 190 ? 0.551 -10.535 -7.727 1.00 91.25 190 ASP A C 1
ATOM 1527 O O . ASP A 1 190 ? -0.129 -10.790 -8.726 1.00 91.25 190 ASP A O 1
ATOM 1531 N N . ASP A 1 191 ? -0.023 -10.236 -6.562 1.00 86.94 191 ASP A N 1
ATOM 1532 C CA . ASP A 1 191 ? -1.477 -10.215 -6.409 1.00 86.94 191 ASP A CA 1
ATOM 1533 C C . ASP A 1 191 ? -2.119 -9.127 -7.287 1.00 86.94 191 ASP A C 1
ATOM 1535 O O . ASP A 1 191 ? -3.179 -9.347 -7.875 1.00 86.94 191 ASP A O 1
ATOM 1539 N N . LEU A 1 192 ? -1.439 -7.989 -7.490 1.00 87.75 192 LEU A N 1
ATOM 1540 C CA . LEU A 1 192 ? -1.882 -6.934 -8.408 1.00 87.75 192 LEU A CA 1
ATOM 1541 C C . LEU A 1 192 ? -1.756 -7.365 -9.875 1.00 87.75 192 LEU A C 1
ATOM 1543 O O . LEU A 1 192 ? -2.591 -7.005 -10.710 1.00 87.75 192 LEU A O 1
ATOM 1547 N N . ILE A 1 193 ? -0.710 -8.128 -10.205 1.00 84.44 193 ILE A N 1
ATOM 1548 C CA . ILE A 1 193 ? -0.466 -8.652 -11.552 1.00 84.44 193 ILE A CA 1
ATOM 1549 C C . ILE A 1 193 ? -1.701 -9.427 -12.037 1.00 84.44 193 ILE A C 1
ATOM 1551 O O . ILE A 1 193 ? -2.129 -9.222 -13.174 1.00 84.44 193 ILE A O 1
ATOM 1555 N N . SER A 1 194 ? -2.344 -10.221 -11.184 1.00 84.12 194 SER A N 1
ATOM 1556 C CA . SER A 1 194 ? -3.555 -10.970 -11.556 1.00 84.12 194 SER A CA 1
ATOM 1557 C C . SER A 1 194 ? -4.758 -10.092 -11.959 1.00 84.12 194 SER A C 1
ATOM 1559 O O . SER A 1 194 ? -5.600 -10.519 -12.748 1.00 84.12 194 SER A O 1
ATOM 1561 N N . LEU A 1 195 ? -4.820 -8.849 -11.468 1.00 85.88 195 LEU A N 1
ATOM 1562 C CA . LEU A 1 195 ? -5.962 -7.943 -11.644 1.00 85.88 195 LEU A CA 1
ATOM 1563 C C . LEU A 1 195 ? -5.861 -7.073 -12.905 1.00 85.88 195 LEU A C 1
ATOM 1565 O O . LEU A 1 195 ? -6.855 -6.504 -13.364 1.00 85.88 195 LEU A O 1
ATOM 1569 N N . ARG A 1 196 ? -4.658 -6.912 -13.467 1.00 84.94 196 ARG A N 1
ATOM 1570 C CA . ARG A 1 196 ? -4.427 -6.009 -14.604 1.00 84.94 196 ARG A CA 1
ATOM 1571 C C . ARG A 1 196 ? -4.758 -6.684 -15.934 1.00 84.94 196 ARG A C 1
ATOM 1573 O O . ARG A 1 196 ? -4.488 -7.861 -16.145 1.00 84.94 196 ARG A O 1
ATOM 1580 N N . LYS A 1 197 ? -5.257 -5.900 -16.889 1.00 83.38 197 LYS A N 1
ATOM 1581 C CA . LYS A 1 197 ? -5.477 -6.340 -18.274 1.00 83.38 197 LYS A CA 1
ATOM 1582 C C . LYS A 1 197 ? -4.221 -6.204 -19.132 1.00 83.38 197 LYS A C 1
ATOM 1584 O O . LYS A 1 197 ? -3.970 -7.043 -19.990 1.00 83.38 197 LYS A O 1
ATOM 1589 N N . THR A 1 198 ? -3.457 -5.130 -18.944 1.00 87.31 198 THR A N 1
ATOM 1590 C CA . THR A 1 198 ? -2.241 -4.857 -19.725 1.00 87.31 198 THR A CA 1
ATOM 1591 C C . THR A 1 198 ? -1.155 -4.249 -18.855 1.00 87.31 198 THR A C 1
ATOM 1593 O O . THR A 1 198 ? -1.458 -3.475 -17.945 1.00 87.31 198 THR A O 1
ATOM 1596 N N . ILE A 1 199 ? 0.098 -4.525 -19.212 1.00 89.62 199 ILE A N 1
ATOM 1597 C CA . ILE A 1 199 ? 1.289 -3.839 -18.719 1.00 89.62 199 ILE A CA 1
ATOM 1598 C C . ILE A 1 199 ? 2.173 -3.477 -19.916 1.00 89.62 199 ILE A C 1
ATOM 1600 O O . ILE A 1 199 ? 2.435 -4.323 -20.764 1.00 89.62 199 ILE A O 1
ATOM 1604 N N . ASP A 1 200 ? 2.563 -2.212 -20.013 1.00 91.19 200 ASP A N 1
ATOM 1605 C CA . ASP A 1 200 ? 3.533 -1.704 -20.988 1.00 91.19 200 ASP A CA 1
ATOM 1606 C C . ASP A 1 200 ? 4.603 -0.946 -20.210 1.00 91.19 200 ASP A C 1
ATOM 1608 O O . ASP A 1 200 ? 4.277 -0.061 -19.421 1.00 91.19 200 ASP A O 1
ATOM 1612 N N . PHE A 1 201 ? 5.867 -1.284 -20.413 1.00 91.00 201 PHE A N 1
ATOM 1613 C CA . PHE A 1 201 ? 6.984 -0.618 -19.763 1.00 91.00 201 PHE A CA 1
ATOM 1614 C C . PHE A 1 201 ? 8.040 -0.294 -20.807 1.00 91.00 201 PHE A C 1
ATOM 1616 O O . PHE A 1 201 ? 8.448 -1.164 -21.574 1.00 91.00 201 PHE A O 1
ATOM 1623 N N . LYS A 1 202 ? 8.457 0.973 -20.862 1.00 90.00 202 LYS A N 1
ATOM 1624 C CA . LYS A 1 202 ? 9.448 1.420 -21.841 1.00 90.00 202 LYS A CA 1
ATOM 1625 C C . LYS A 1 202 ? 10.193 2.672 -21.416 1.00 90.00 202 LYS A C 1
ATOM 1627 O O . LYS A 1 202 ? 9.634 3.567 -20.776 1.00 90.00 202 LYS A O 1
ATOM 1632 N N . GLN A 1 203 ? 11.427 2.780 -21.890 1.00 88.75 203 GLN A N 1
ATOM 1633 C CA . GLN A 1 203 ? 12.157 4.039 -21.939 1.00 88.75 203 GLN A CA 1
ATOM 1634 C C . GLN A 1 203 ? 11.542 4.935 -23.025 1.00 88.75 203 GLN A C 1
ATOM 1636 O O . GLN A 1 203 ? 11.391 4.515 -24.171 1.00 88.75 203 GLN A O 1
ATOM 1641 N N . VAL A 1 204 ? 11.159 6.164 -22.671 1.00 88.06 204 VAL A N 1
ATOM 1642 C CA . VAL A 1 204 ? 10.524 7.117 -23.602 1.00 88.06 204 VAL A CA 1
ATOM 1643 C C . VAL A 1 204 ? 11.449 8.251 -24.030 1.00 88.06 204 VAL A C 1
ATOM 1645 O O . VAL A 1 204 ? 11.228 8.846 -25.081 1.00 88.06 204 VAL A O 1
ATOM 1648 N N . SER A 1 205 ? 12.480 8.563 -23.245 1.00 84.19 205 SER A N 1
ATOM 1649 C CA . SER A 1 205 ? 13.521 9.517 -23.634 1.00 84.19 205 SER A CA 1
ATOM 1650 C C . SER A 1 205 ? 14.818 9.255 -22.879 1.00 84.19 205 SER A C 1
ATOM 1652 O O . SER A 1 205 ? 14.793 8.757 -21.755 1.00 84.19 205 SER A O 1
ATOM 1654 N N . VAL A 1 206 ? 15.944 9.612 -23.496 1.00 82.81 206 VAL A N 1
ATOM 1655 C CA . VAL A 1 206 ? 17.278 9.566 -22.892 1.00 82.81 206 VAL A CA 1
ATOM 1656 C C . VAL A 1 206 ? 18.100 10.755 -23.387 1.00 82.81 206 VAL A C 1
ATOM 1658 O O . VAL A 1 206 ? 18.066 11.098 -24.569 1.00 82.81 206 VAL A O 1
ATOM 1661 N N . SER A 1 207 ? 18.803 11.405 -22.469 1.00 77.88 207 SER A N 1
ATOM 1662 C CA . SER A 1 207 ? 19.786 12.459 -22.706 1.00 77.88 207 SER A CA 1
ATOM 1663 C C . SER A 1 207 ? 21.082 12.132 -21.960 1.00 77.88 207 SER A C 1
ATOM 1665 O O . SER A 1 207 ? 21.182 11.107 -21.287 1.00 77.88 207 SER A O 1
ATOM 1667 N N . ASP A 1 208 ? 22.074 13.019 -22.048 1.00 72.81 208 ASP A N 1
ATOM 1668 C CA . ASP A 1 208 ? 23.375 12.839 -21.392 1.00 72.81 208 ASP A CA 1
ATOM 1669 C C . ASP A 1 208 ? 23.290 12.767 -19.856 1.00 72.81 208 ASP A C 1
ATOM 1671 O O . ASP A 1 208 ? 24.191 12.233 -19.214 1.00 72.81 208 ASP A O 1
ATOM 1675 N N . THR A 1 209 ? 22.219 13.296 -19.256 1.00 74.38 209 THR A N 1
ATOM 1676 C CA . THR A 1 209 ? 22.070 13.405 -17.795 1.00 74.38 209 THR A CA 1
ATOM 1677 C C . THR A 1 209 ? 20.756 12.852 -17.260 1.00 74.38 209 THR A C 1
ATOM 1679 O O . THR A 1 209 ? 20.597 12.782 -16.043 1.00 74.38 209 THR A O 1
ATOM 1682 N N . LEU A 1 210 ? 19.813 12.463 -18.125 1.00 78.50 210 LEU A N 1
ATOM 1683 C CA . LEU A 1 210 ? 18.459 12.091 -17.718 1.00 78.50 210 LEU A CA 1
ATOM 1684 C C . LEU A 1 210 ? 17.855 11.032 -18.646 1.00 78.50 210 LEU A C 1
ATOM 1686 O O . LEU A 1 210 ? 17.917 11.183 -19.862 1.00 78.50 210 LEU A O 1
ATOM 1690 N N . ALA A 1 211 ? 17.161 10.032 -18.105 1.00 80.62 211 ALA A N 1
ATOM 1691 C CA . ALA A 1 211 ? 16.186 9.262 -18.881 1.00 80.62 211 ALA A CA 1
ATOM 1692 C C . ALA A 1 211 ? 14.823 9.329 -18.228 1.00 80.62 211 ALA A C 1
ATOM 1694 O O . ALA A 1 211 ? 14.690 9.466 -17.011 1.00 80.62 211 ALA A O 1
ATOM 1695 N N . THR A 1 212 ? 13.808 9.205 -19.071 1.00 85.12 212 THR A N 1
ATOM 1696 C CA . THR A 1 212 ? 12.423 9.063 -18.651 1.00 85.12 212 THR A CA 1
ATOM 1697 C C . THR A 1 212 ? 11.924 7.696 -19.074 1.00 85.12 212 THR A C 1
ATOM 1699 O O . THR A 1 212 ? 12.045 7.306 -20.236 1.00 85.12 212 THR A O 1
ATOM 1702 N N . PHE A 1 213 ? 11.295 7.006 -18.138 1.00 86.88 213 PHE A N 1
ATOM 1703 C CA . PHE A 1 213 ? 10.617 5.743 -18.362 1.00 86.88 213 PHE A CA 1
ATOM 1704 C C . PHE A 1 213 ? 9.127 5.911 -18.098 1.00 86.88 213 PHE A C 1
ATOM 1706 O O . PHE A 1 213 ? 8.710 6.786 -17.336 1.00 86.88 213 PHE A O 1
ATOM 1713 N N . LYS A 1 214 ? 8.317 5.079 -18.748 1.00 89.62 214 LYS A N 1
ATOM 1714 C CA . LYS A 1 214 ? 6.863 5.105 -18.642 1.00 89.62 214 LYS A CA 1
ATOM 1715 C C . LYS A 1 214 ? 6.324 3.698 -18.427 1.00 89.62 214 LYS A C 1
ATOM 1717 O O . LYS A 1 214 ? 6.612 2.797 -19.209 1.00 89.62 214 LYS A O 1
ATOM 1722 N N . LEU A 1 215 ? 5.490 3.568 -17.404 1.00 90.50 215 LEU A N 1
ATOM 1723 C CA . LEU A 1 215 ? 4.665 2.412 -17.098 1.00 90.50 215 LEU A CA 1
ATOM 1724 C C . LEU A 1 215 ? 3.217 2.716 -17.490 1.00 90.50 215 LEU A C 1
ATOM 1726 O O . LEU A 1 215 ? 2.610 3.675 -17.009 1.00 90.50 215 LEU A O 1
ATOM 1730 N N . GLY A 1 216 ? 2.671 1.904 -18.383 1.00 91.31 216 GLY A N 1
ATOM 1731 C CA . GLY A 1 216 ? 1.262 1.843 -18.728 1.00 91.31 216 GLY A CA 1
ATOM 1732 C C . GLY A 1 216 ? 0.611 0.628 -18.080 1.00 91.31 216 GLY A C 1
ATOM 1733 O O . GLY A 1 216 ? 1.062 -0.496 -18.280 1.00 91.31 216 GLY A O 1
ATOM 1734 N N . LEU A 1 217 ? -0.476 0.836 -17.344 1.00 90.56 217 LEU A N 1
ATOM 1735 C CA . LEU A 1 217 ? -1.292 -0.238 -16.778 1.00 90.56 217 LEU A CA 1
ATOM 1736 C C . LEU A 1 217 ? -2.749 -0.028 -17.179 1.00 90.56 217 LEU A C 1
ATOM 1738 O O . LEU A 1 217 ? -3.189 1.104 -17.375 1.00 90.56 217 LEU A O 1
ATOM 1742 N N . SER A 1 218 ? -3.517 -1.106 -17.303 1.00 89.19 218 SER A N 1
ATOM 1743 C CA . SER A 1 218 ? -4.972 -0.980 -17.381 1.00 89.19 218 SER A CA 1
ATOM 1744 C C . SER A 1 218 ? -5.667 -1.972 -16.472 1.00 89.19 218 SER A C 1
ATOM 1746 O O . SER A 1 218 ? -5.303 -3.147 -16.434 1.00 89.19 218 SER A O 1
ATOM 1748 N N . PHE A 1 219 ? -6.676 -1.488 -15.756 1.00 88.81 219 PHE A N 1
ATOM 1749 C CA . PHE A 1 219 ? -7.488 -2.283 -14.848 1.00 88.81 219 PHE A CA 1
ATOM 1750 C C . PHE A 1 219 ? -8.922 -2.370 -15.385 1.00 88.81 219 PHE A C 1
ATOM 1752 O O . PHE A 1 219 ? -9.473 -1.372 -15.856 1.00 88.81 219 PHE A O 1
ATOM 1759 N N . PRO A 1 220 ? -9.538 -3.560 -15.396 1.00 90.88 220 PRO A N 1
ATOM 1760 C CA . PRO A 1 220 ? -10.958 -3.687 -15.684 1.00 90.88 220 PRO A CA 1
ATOM 1761 C C . PRO A 1 220 ? -11.809 -3.142 -14.531 1.00 90.88 220 PRO A C 1
ATOM 1763 O O . PRO A 1 220 ? -11.585 -3.478 -13.369 1.00 90.88 220 PRO A O 1
ATOM 1766 N N . LYS A 1 221 ? -12.882 -2.408 -14.854 1.00 91.81 221 LYS A N 1
ATOM 1767 C CA . LYS A 1 221 ? -13.889 -1.979 -13.865 1.00 91.81 221 LYS A CA 1
ATOM 1768 C C . LYS A 1 221 ? -14.467 -3.157 -13.064 1.00 91.81 221 LYS A C 1
ATOM 1770 O O . LYS A 1 221 ? -14.811 -2.994 -11.900 1.00 91.81 221 LYS A O 1
ATOM 1775 N N . SER A 1 222 ? -14.560 -4.340 -13.679 1.00 92.19 222 SER A N 1
ATOM 1776 C CA . SER A 1 222 ? -15.096 -5.556 -13.053 1.00 92.19 222 SER A CA 1
ATOM 1777 C C . SER A 1 222 ? -14.319 -6.016 -11.821 1.00 92.19 222 SER A C 1
ATOM 1779 O O . SER A 1 222 ? -14.910 -6.667 -10.964 1.00 92.19 222 SER A O 1
ATOM 1781 N N . GLU A 1 223 ? -13.028 -5.690 -11.707 1.00 92.25 223 GLU A N 1
ATOM 1782 C CA . GLU A 1 223 ? -12.218 -6.119 -10.558 1.00 92.25 223 GLU A CA 1
ATOM 1783 C C . GLU A 1 223 ? -12.680 -5.459 -9.254 1.00 92.25 223 GLU A C 1
ATOM 1785 O O . GLU A 1 223 ? -12.713 -6.116 -8.219 1.00 92.25 223 GLU A O 1
ATOM 1790 N N . PHE A 1 224 ? -13.164 -4.214 -9.308 1.00 91.81 224 PHE A N 1
ATOM 1791 C CA . PHE A 1 224 ? -13.744 -3.524 -8.149 1.00 91.81 224 PHE A CA 1
ATOM 1792 C C . PHE A 1 224 ? -14.974 -4.258 -7.609 1.00 91.81 224 PHE A C 1
ATOM 1794 O O . PHE A 1 224 ? -15.130 -4.423 -6.402 1.00 91.81 224 PHE A O 1
ATOM 1801 N N . THR A 1 225 ? -15.830 -4.758 -8.506 1.00 91.06 225 THR A N 1
ATOM 1802 C CA . THR A 1 225 ? -17.011 -5.542 -8.124 1.00 91.06 225 THR A CA 1
ATOM 1803 C C . THR A 1 225 ? -16.624 -6.905 -7.557 1.00 91.06 225 THR A C 1
ATOM 1805 O O . THR A 1 225 ? -17.174 -7.297 -6.536 1.00 91.06 225 THR A O 1
ATOM 1808 N N . LYS A 1 226 ? -15.667 -7.613 -8.172 1.00 91.31 226 LYS A N 1
ATOM 1809 C CA . LYS A 1 226 ? -15.198 -8.921 -7.678 1.00 91.31 226 LYS A CA 1
ATOM 1810 C C . LYS A 1 226 ? -14.585 -8.823 -6.281 1.00 91.31 226 LYS A C 1
ATOM 1812 O O . LYS A 1 226 ? -14.863 -9.658 -5.427 1.00 91.31 226 LYS A O 1
ATOM 1817 N N . LEU A 1 227 ? -13.769 -7.795 -6.058 1.00 90.94 227 LEU A N 1
ATOM 1818 C CA . LEU A 1 227 ? -13.088 -7.555 -4.788 1.00 90.94 227 LEU A CA 1
ATOM 1819 C C . LEU A 1 227 ? -13.978 -6.851 -3.753 1.00 90.94 227 LEU A C 1
ATOM 1821 O O . LEU A 1 227 ? -13.590 -6.761 -2.595 1.00 90.94 227 LEU A O 1
ATOM 1825 N N . HIS A 1 228 ? -15.166 -6.376 -4.143 1.00 93.12 228 HIS A N 1
ATOM 1826 C CA . HIS A 1 228 ? -16.064 -5.579 -3.299 1.00 93.12 228 HIS A CA 1
ATOM 1827 C C . HIS A 1 228 ? -15.405 -4.299 -2.749 1.00 93.12 228 HIS A C 1
ATOM 1829 O O . HIS A 1 228 ? -15.606 -3.920 -1.595 1.00 93.12 228 HIS A O 1
ATOM 1835 N N . VAL A 1 229 ? -14.633 -3.607 -3.592 1.00 93.50 229 VAL A N 1
ATOM 1836 C CA . VAL A 1 229 ? -13.890 -2.387 -3.235 1.00 93.50 229 VAL A CA 1
ATOM 1837 C C . VAL A 1 229 ? -14.283 -1.191 -4.092 1.00 93.50 229 VAL A C 1
ATOM 1839 O O . VAL A 1 229 ? -14.708 -1.328 -5.237 1.00 93.50 229 VAL A O 1
ATOM 1842 N N . ASN A 1 230 ? -14.094 0.005 -3.539 1.00 92.88 230 ASN A N 1
ATOM 1843 C CA . ASN A 1 230 ? -14.292 1.284 -4.222 1.00 92.88 230 ASN A CA 1
ATOM 1844 C C . ASN A 1 230 ? -12.968 1.912 -4.676 1.00 92.88 230 ASN A C 1
ATOM 1846 O O . ASN A 1 230 ? -12.963 2.741 -5.590 1.00 92.88 230 ASN A O 1
ATOM 1850 N N . SER A 1 231 ? -11.857 1.522 -4.052 1.00 92.00 231 SER A N 1
ATOM 1851 C CA . SER A 1 231 ? -10.516 2.009 -4.357 1.00 92.00 231 SER A CA 1
ATOM 1852 C C . SER A 1 231 ? -9.478 0.890 -4.249 1.00 92.00 231 SER A C 1
ATOM 1854 O O . SER A 1 231 ? -9.615 -0.060 -3.475 1.00 92.00 231 SER A O 1
ATOM 1856 N N . LEU A 1 232 ? -8.439 1.012 -5.066 1.00 91.81 232 LEU A N 1
ATOM 1857 C CA . LEU A 1 232 ? -7.254 0.173 -5.083 1.00 91.81 232 LEU A CA 1
ATOM 1858 C C . LEU A 1 232 ? -6.041 1.091 -5.033 1.00 91.81 232 LEU A C 1
ATOM 1860 O O . LEU A 1 232 ? -5.928 1.990 -5.861 1.00 91.81 232 LEU A O 1
ATOM 1864 N N . THR A 1 233 ? -5.115 0.852 -4.118 1.00 91.62 233 THR A N 1
ATOM 1865 C CA . THR A 1 233 ? -3.801 1.496 -4.140 1.00 91.62 233 THR A CA 1
ATOM 1866 C C . THR A 1 233 ? -2.755 0.422 -4.314 1.00 91.62 233 THR A C 1
ATOM 1868 O O . THR A 1 233 ? -2.835 -0.632 -3.687 1.00 91.62 233 THR A O 1
ATOM 1871 N N . PHE A 1 234 ? -1.760 0.671 -5.150 1.00 91.94 234 PHE A N 1
ATOM 1872 C CA . PHE A 1 234 ? -0.639 -0.243 -5.270 1.00 91.94 234 PHE A CA 1
ATOM 1873 C C . PHE A 1 234 ? 0.681 0.490 -5.374 1.00 91.94 234 PHE A C 1
ATOM 1875 O O . PHE A 1 234 ? 0.746 1.630 -5.833 1.00 91.94 234 PHE A O 1
ATOM 1882 N N . GLU A 1 235 ? 1.738 -0.178 -4.943 1.00 91.00 235 GLU A N 1
ATOM 1883 C CA . GLU A 1 235 ? 3.091 0.318 -5.098 1.00 91.00 235 GLU A CA 1
ATOM 1884 C C . GLU A 1 235 ? 3.755 -0.246 -6.345 1.00 91.00 235 GLU A C 1
ATOM 1886 O O . GLU A 1 235 ? 3.578 -1.406 -6.711 1.00 91.00 235 GLU A O 1
ATOM 1891 N N . VAL A 1 236 ? 4.547 0.602 -6.988 1.00 89.31 236 VAL A N 1
ATOM 1892 C CA . VAL A 1 236 ? 5.493 0.219 -8.025 1.00 89.31 236 VAL A CA 1
ATOM 1893 C C . VAL A 1 236 ? 6.891 0.555 -7.541 1.00 89.31 236 VAL A C 1
ATOM 1895 O O . VAL A 1 236 ? 7.167 1.695 -7.166 1.00 89.31 236 VAL A O 1
ATOM 1898 N N . LEU A 1 237 ? 7.768 -0.439 -7.559 1.00 87.19 237 LEU A N 1
ATOM 1899 C CA . LEU A 1 237 ? 9.181 -0.275 -7.270 1.00 87.19 237 LEU A CA 1
ATOM 1900 C C . LEU A 1 237 ? 9.923 -0.185 -8.599 1.00 87.19 237 LEU A C 1
ATOM 1902 O O . LEU A 1 237 ? 9.877 -1.106 -9.403 1.00 87.19 237 LEU A O 1
ATOM 1906 N N . TRP A 1 238 ? 10.589 0.937 -8.832 1.00 85.06 238 TRP A N 1
ATOM 1907 C CA . TRP A 1 238 ? 11.494 1.120 -9.956 1.00 85.06 238 TRP A CA 1
ATOM 1908 C C . TRP A 1 238 ? 12.902 0.890 -9.459 1.00 85.06 238 TRP A C 1
ATOM 1910 O O . TRP A 1 238 ? 13.330 1.550 -8.510 1.00 85.06 238 TRP A O 1
ATOM 1920 N N . PHE A 1 239 ? 13.594 -0.045 -10.081 1.00 80.00 239 PHE A N 1
ATOM 1921 C CA . PHE A 1 239 ? 14.901 -0.499 -9.657 1.00 80.00 239 PHE A CA 1
ATOM 1922 C C . PHE A 1 239 ? 15.906 -0.193 -10.754 1.00 80.00 239 PHE A C 1
ATOM 1924 O O . PHE A 1 239 ? 15.730 -0.614 -11.890 1.00 80.00 239 PHE A O 1
ATOM 1931 N N . GLN A 1 240 ? 16.961 0.538 -10.410 1.00 76.81 240 GLN A N 1
ATOM 1932 C CA . GLN A 1 240 ? 18.091 0.757 -11.301 1.00 76.81 240 GLN A CA 1
ATOM 1933 C C . GLN A 1 240 ? 19.355 0.201 -10.660 1.00 76.81 240 GLN A C 1
ATOM 1935 O O . GLN A 1 240 ? 19.747 0.630 -9.566 1.00 76.81 240 GLN A O 1
ATOM 1940 N N . LYS A 1 241 ? 20.021 -0.711 -11.369 1.00 72.94 241 LYS A N 1
ATOM 1941 C CA . LYS A 1 241 ? 21.313 -1.251 -10.956 1.00 72.94 241 LYS A CA 1
ATOM 1942 C C . LYS A 1 241 ? 22.451 -0.367 -11.465 1.00 72.94 241 LYS A C 1
ATOM 1944 O O . LYS A 1 241 ? 22.553 -0.095 -12.657 1.00 72.94 241 LYS A O 1
ATOM 1949 N N . TYR A 1 242 ? 23.337 0.051 -10.566 1.00 67.38 242 TYR A N 1
ATOM 1950 C CA . TYR A 1 242 ? 24.646 0.601 -10.919 1.00 67.38 242 TYR A CA 1
ATOM 1951 C C . TYR A 1 242 ? 25.721 -0.476 -10.709 1.00 67.38 242 TYR A C 1
ATOM 1953 O O . TYR A 1 242 ? 25.539 -1.393 -9.904 1.00 67.38 242 TYR A O 1
ATOM 1961 N N . SER A 1 243 ? 26.848 -0.371 -11.420 1.00 58.88 243 SER A N 1
ATOM 1962 C CA . SER A 1 243 ? 27.999 -1.272 -11.253 1.00 58.88 243 SER A CA 1
ATOM 1963 C C . SER A 1 243 ? 28.396 -1.446 -9.774 1.00 58.88 243 SER A C 1
ATOM 1965 O O . SER A 1 243 ? 28.287 -0.509 -8.981 1.00 58.88 243 SER A O 1
ATOM 1967 N N . ASP A 1 244 ? 28.862 -2.648 -9.424 1.00 54.47 244 ASP A N 1
ATOM 1968 C CA . ASP A 1 244 ? 29.328 -3.076 -8.096 1.00 54.47 244 ASP A CA 1
ATOM 1969 C C . ASP A 1 244 ? 28.394 -2.719 -6.926 1.00 54.47 244 ASP A C 1
ATOM 1971 O O . ASP A 1 244 ? 28.700 -1.934 -6.024 1.00 54.47 244 ASP A O 1
ATOM 1975 N N . LYS A 1 245 ? 27.245 -3.398 -6.935 1.00 57.41 245 LYS A N 1
ATOM 1976 C CA . LYS A 1 245 ? 26.335 -3.617 -5.803 1.00 57.41 245 LYS A CA 1
ATOM 1977 C C . LYS A 1 245 ? 25.575 -2.419 -5.235 1.00 57.41 245 LYS A C 1
ATOM 1979 O O . LYS A 1 245 ? 25.192 -2.390 -4.062 1.00 57.41 245 LYS A O 1
ATOM 1984 N N . ASN A 1 246 ? 25.384 -1.391 -6.052 1.00 60.66 246 ASN A N 1
ATOM 1985 C CA . ASN A 1 246 ? 24.603 -0.224 -5.670 1.00 60.66 246 ASN A CA 1
ATOM 1986 C C . ASN A 1 246 ? 23.309 -0.186 -6.479 1.00 60.66 246 ASN A C 1
ATOM 1988 O O . ASN A 1 246 ? 23.348 -0.143 -7.707 1.00 60.66 246 ASN A O 1
ATOM 1992 N N . ALA A 1 247 ? 22.175 -0.123 -5.787 1.00 66.69 247 ALA A N 1
ATOM 1993 C CA . ALA A 1 247 ? 20.872 0.072 -6.406 1.00 66.69 247 ALA A CA 1
ATOM 1994 C C . ALA A 1 247 ? 20.260 1.415 -6.008 1.00 66.69 247 ALA A C 1
ATOM 1996 O O . ALA A 1 247 ? 20.492 1.932 -4.911 1.00 66.69 247 ALA A O 1
ATOM 1997 N N . VAL A 1 248 ? 19.450 1.968 -6.906 1.00 68.62 248 VAL A N 1
ATOM 1998 C CA . VAL A 1 248 ? 18.540 3.073 -6.604 1.00 68.62 248 VAL A CA 1
ATOM 1999 C C . VAL A 1 248 ? 17.115 2.571 -6.780 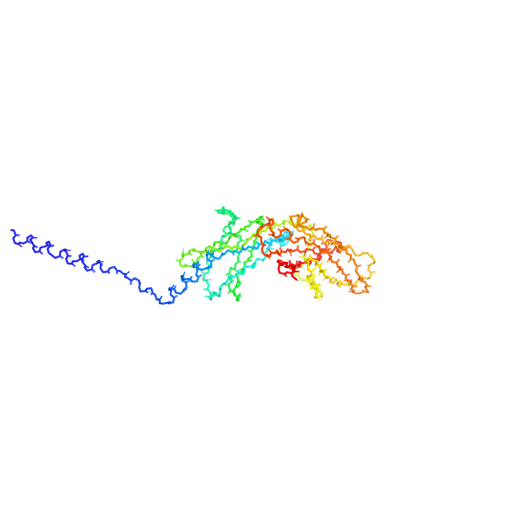1.00 68.62 248 VAL A C 1
ATOM 2001 O O . VAL A 1 248 ? 16.790 1.962 -7.797 1.00 68.62 248 VAL A O 1
ATOM 2004 N N . ILE A 1 249 ? 16.283 2.818 -5.766 1.00 72.38 249 ILE A N 1
ATOM 2005 C CA . ILE A 1 249 ? 14.895 2.362 -5.721 1.00 72.38 249 ILE A CA 1
ATOM 2006 C C . ILE A 1 249 ? 13.949 3.546 -5.578 1.00 72.38 249 ILE A C 1
ATOM 2008 O O . ILE A 1 249 ? 14.077 4.324 -4.633 1.00 72.38 249 ILE A O 1
ATOM 2012 N N . LEU A 1 250 ? 12.985 3.658 -6.491 1.00 73.06 250 LEU A N 1
ATOM 2013 C CA . LEU A 1 250 ? 11.825 4.537 -6.344 1.00 73.06 250 LEU A CA 1
ATOM 2014 C C . LEU A 1 250 ? 10.615 3.685 -6.004 1.00 73.06 250 LEU A C 1
ATOM 2016 O O . LEU A 1 250 ? 10.285 2.789 -6.772 1.00 73.06 250 LEU A O 1
ATOM 2020 N N . ILE A 1 251 ? 9.911 4.000 -4.923 1.00 77.62 251 ILE A N 1
ATOM 2021 C CA . ILE A 1 251 ? 8.593 3.416 -4.665 1.00 77.62 251 ILE A CA 1
ATOM 2022 C C . ILE A 1 251 ? 7.549 4.495 -4.925 1.00 77.62 251 ILE A C 1
ATOM 2024 O O . ILE A 1 251 ? 7.513 5.510 -4.231 1.00 77.62 251 ILE A O 1
ATOM 2028 N N . GLY A 1 252 ? 6.724 4.287 -5.947 1.00 80.38 252 GLY A N 1
ATOM 2029 C CA . GLY A 1 252 ? 5.568 5.127 -6.242 1.00 80.38 252 GLY A CA 1
ATOM 2030 C C . GLY A 1 252 ? 4.284 4.443 -5.792 1.00 80.38 252 GLY A C 1
ATOM 2031 O O . GLY A 1 252 ? 4.092 3.271 -6.094 1.00 80.38 252 GLY A O 1
ATOM 2032 N N . SER A 1 253 ? 3.394 5.161 -5.108 1.00 86.19 253 SER A N 1
ATOM 2033 C CA . SER A 1 253 ? 2.049 4.672 -4.773 1.00 86.19 253 SER A CA 1
ATOM 2034 C C . SER A 1 253 ? 1.030 5.214 -5.773 1.00 86.19 253 SER A C 1
ATOM 2036 O O . SER A 1 253 ? 0.976 6.419 -6.019 1.00 86.19 253 SER A O 1
ATOM 2038 N N . ILE A 1 254 ? 0.221 4.329 -6.348 1.00 87.38 254 ILE A N 1
ATOM 2039 C CA . ILE A 1 254 ? -0.726 4.641 -7.415 1.00 87.38 254 ILE A CA 1
ATOM 2040 C C . ILE A 1 254 ? -2.145 4.295 -6.943 1.00 87.38 254 ILE A C 1
ATOM 2042 O O . ILE A 1 254 ? -2.461 3.109 -6.818 1.00 87.38 254 ILE A O 1
ATOM 2046 N N . PRO A 1 255 ? -3.006 5.296 -6.683 1.00 89.31 255 PRO A N 1
ATOM 2047 C CA . PRO A 1 255 ? -4.409 5.070 -6.362 1.00 89.31 255 PRO A CA 1
ATOM 2048 C C . PRO A 1 255 ? -5.264 4.946 -7.634 1.00 89.31 255 PRO A C 1
ATOM 2050 O O . PRO A 1 255 ? -5.073 5.674 -8.605 1.00 89.31 255 PRO A O 1
ATOM 2053 N N . ILE A 1 256 ? -6.252 4.059 -7.614 1.00 89.31 256 ILE A N 1
ATOM 2054 C CA . ILE A 1 256 ? -7.309 3.910 -8.619 1.00 89.31 256 ILE A CA 1
ATOM 2055 C C . ILE A 1 256 ? -8.633 3.845 -7.872 1.00 89.31 256 ILE A C 1
ATOM 2057 O O . ILE A 1 256 ? -8.778 3.092 -6.912 1.00 89.31 256 ILE A O 1
ATOM 2061 N N . THR A 1 257 ? -9.632 4.574 -8.337 1.00 90.25 257 THR A N 1
ATOM 2062 C CA . THR A 1 257 ? -10.977 4.566 -7.774 1.00 90.25 257 THR A CA 1
ATOM 2063 C C . THR A 1 257 ? -11.995 4.113 -8.812 1.00 90.25 257 THR A C 1
ATOM 2065 O O . THR A 1 257 ? -11.817 4.285 -10.019 1.00 90.25 257 THR A O 1
ATOM 2068 N N . LEU A 1 258 ? -13.114 3.558 -8.350 1.00 88.88 258 LEU A N 1
ATOM 2069 C CA . LEU A 1 258 ? -14.230 3.188 -9.221 1.00 88.88 258 LEU A CA 1
ATOM 2070 C C . LEU A 1 258 ? -14.800 4.398 -9.988 1.00 88.88 258 LEU A C 1
ATOM 2072 O O . LEU A 1 258 ? -15.326 4.243 -11.093 1.00 88.88 258 LEU A O 1
ATOM 2076 N N . ASN A 1 259 ? -14.667 5.601 -9.422 1.00 86.94 259 ASN A N 1
ATOM 2077 C CA . ASN A 1 259 ? -15.108 6.849 -10.042 1.00 86.94 259 ASN A CA 1
ATOM 2078 C C . ASN A 1 259 ? -14.272 7.232 -11.270 1.00 86.94 259 ASN A C 1
ATOM 2080 O O . ASN A 1 259 ? -14.783 7.929 -12.137 1.00 86.94 259 ASN A O 1
ATOM 2084 N N . ASP A 1 260 ? -13.052 6.708 -11.416 1.00 84.75 260 ASP A N 1
ATOM 2085 C CA . ASP A 1 260 ? -12.205 6.970 -12.588 1.00 84.75 260 ASP A CA 1
ATOM 2086 C C . ASP A 1 260 ? -12.752 6.348 -13.891 1.00 84.75 260 ASP A C 1
ATOM 2088 O O . ASP A 1 260 ? -12.186 6.552 -14.966 1.00 84.75 260 ASP A O 1
ATOM 2092 N N . TYR A 1 261 ? -13.838 5.566 -13.805 1.00 84.69 261 TYR A N 1
ATOM 2093 C CA . TYR A 1 261 ? -14.542 4.930 -14.926 1.00 84.69 261 TYR A CA 1
ATOM 2094 C C . TYR A 1 261 ? -15.833 5.649 -15.350 1.00 84.69 261 TYR A C 1
ATOM 2096 O O . TYR A 1 261 ? -16.617 5.068 -16.107 1.00 84.69 261 TYR A O 1
ATOM 2104 N N . GLN A 1 262 ? -16.089 6.843 -14.817 1.00 79.38 262 GLN A N 1
ATOM 2105 C CA . GLN A 1 262 ? -17.208 7.711 -15.200 1.00 79.38 262 GLN A CA 1
ATOM 2106 C C . GLN A 1 262 ? -16.753 8.711 -16.267 1.00 79.38 262 GLN A C 1
ATOM 2108 O O . GLN A 1 262 ? -17.553 8.951 -17.197 1.00 79.38 262 GLN A O 1
#

Radius of gyration: 26.9 Å; chains: 1; bounding box: 62×29×97 Å

Organism: NCBI:txid2041023

Sequence (262 aa):
MKRLLTIMSLVLIVFIAVSCTSQKNITKKDQVEDTILKKIQSYTLNESNYLLFVESPTTANKKITLFLPYSVNNMNIKEISLIQDNEQVTNKTTVNSPNILDNKLYFTLNEFIPSFNKAQLTLDNGKTVVINTGQYILQKYISEENIPENKLKFLDSGNFQNKLGKITYSAKFNYKEKSAEQDVDIILPDDLISLRKTIDFKQVSVSDTLATFKLGLSFPKSEFTKLHVNSLTFEVLWFQKYSDKNAVILIGSIPITLNDYQ